Protein AF-A0A9D2KHY3-F1 (afdb_monomer_lite)

Structure (mmCIF, N/CA/C/O backbone):
data_AF-A0A9D2KHY3-F1
#
_entry.id   AF-A0A9D2KHY3-F1
#
loop_
_atom_site.group_PDB
_atom_site.id
_atom_site.type_symbol
_atom_site.label_atom_id
_atom_site.label_alt_id
_atom_site.label_comp_id
_atom_site.label_asym_id
_atom_site.label_entity_id
_atom_site.label_seq_id
_atom_site.pdbx_PDB_ins_code
_atom_site.Cartn_x
_atom_site.Cartn_y
_atom_site.Cartn_z
_atom_site.occupancy
_atom_site.B_iso_or_equiv
_atom_site.auth_seq_id
_atom_site.auth_comp_id
_atom_site.auth_asym_id
_atom_site.auth_atom_id
_atom_site.pdbx_PDB_model_num
ATOM 1 N N . MET A 1 1 ? -26.876 30.293 -41.783 1.00 38.72 1 MET A N 1
ATOM 2 C CA . MET A 1 1 ? -27.040 30.305 -43.260 1.00 38.72 1 MET A CA 1
ATOM 3 C C . MET A 1 1 ? -25.985 29.335 -43.795 1.00 38.72 1 MET A C 1
ATOM 5 O O . MET A 1 1 ? -24.848 29.531 -43.421 1.00 38.72 1 MET A O 1
ATOM 9 N N . MET A 1 2 ? -26.232 28.218 -44.491 1.00 40.03 2 MET A N 1
ATOM 10 C CA . MET A 1 2 ? -27.200 27.896 -45.546 1.00 40.03 2 MET A CA 1
ATOM 11 C C . MET A 1 2 ? -27.381 26.345 -45.651 1.00 40.03 2 MET A C 1
ATOM 13 O O . MET A 1 2 ? -26.391 25.638 -45.754 1.00 40.03 2 MET A O 1
ATOM 17 N N . ARG A 1 3 ? -28.646 25.874 -45.609 1.00 44.16 3 ARG A N 1
ATOM 18 C CA . ARG A 1 3 ? -29.352 24.783 -46.365 1.00 44.16 3 ARG A CA 1
ATOM 19 C C . ARG A 1 3 ? -28.691 23.393 -46.604 1.00 44.16 3 ARG A C 1
ATOM 21 O O . ARG A 1 3 ? -27.668 23.317 -47.258 1.00 44.16 3 ARG A O 1
ATOM 28 N N . ARG A 1 4 ? -29.248 22.277 -46.074 1.00 53.62 4 ARG A N 1
ATOM 29 C CA . ARG A 1 4 ? -30.374 21.385 -46.547 1.00 53.62 4 ARG A CA 1
ATOM 30 C C . ARG A 1 4 ? -30.060 20.548 -47.811 1.00 53.62 4 ARG A C 1
ATOM 32 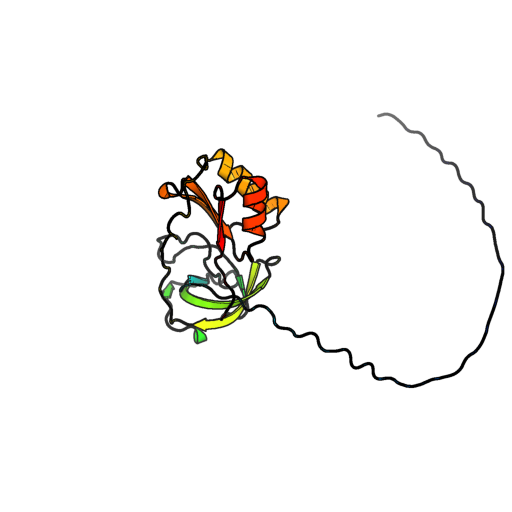O O . ARG A 1 4 ? -29.820 21.149 -48.851 1.00 53.62 4 ARG A O 1
ATOM 39 N N . SER A 1 5 ? -30.151 19.202 -47.781 1.00 47.34 5 SER A N 1
ATOM 40 C CA . SER A 1 5 ? -31.242 18.316 -48.322 1.00 47.34 5 SER A CA 1
ATOM 41 C C . SER A 1 5 ? -30.793 16.828 -48.170 1.00 47.34 5 SER A C 1
ATOM 43 O O . SER A 1 5 ? -29.612 16.600 -48.387 1.00 47.34 5 SER A O 1
ATOM 45 N N . LEU A 1 6 ? -31.506 15.819 -47.620 1.00 55.97 6 LEU A N 1
ATOM 46 C CA . LEU A 1 6 ? -32.794 15.103 -47.871 1.00 55.97 6 LEU A CA 1
ATOM 47 C C . LEU A 1 6 ? -32.693 13.782 -48.698 1.00 55.97 6 LEU A C 1
ATOM 49 O O . LEU A 1 6 ? -32.099 13.785 -49.767 1.00 55.97 6 LEU A O 1
ATOM 53 N N . ALA A 1 7 ? -33.427 12.753 -48.211 1.00 46.06 7 ALA A N 1
ATOM 54 C CA . ALA A 1 7 ? -33.897 11.468 -48.806 1.00 46.06 7 ALA A CA 1
ATOM 55 C C . ALA A 1 7 ? -32.917 10.259 -48.817 1.00 46.06 7 ALA A C 1
ATOM 57 O O . ALA A 1 7 ? -31.810 10.386 -49.316 1.00 46.06 7 ALA A O 1
ATOM 58 N N . ALA A 1 8 ? -33.158 9.092 -48.185 1.00 48.25 8 ALA A N 1
ATOM 59 C CA . ALA A 1 8 ? -34.284 8.129 -48.099 1.00 48.25 8 ALA A CA 1
ATOM 60 C C . ALA A 1 8 ? -34.299 7.064 -49.223 1.00 48.25 8 ALA A C 1
ATOM 62 O O . ALA A 1 8 ? -34.530 7.402 -50.378 1.00 48.25 8 ALA A O 1
ATOM 63 N N . ALA A 1 9 ? -34.149 5.778 -48.863 1.00 49.75 9 ALA A N 1
ATOM 64 C CA . ALA A 1 9 ? -34.629 4.636 -49.651 1.00 49.75 9 ALA A CA 1
ATOM 65 C C . ALA A 1 9 ? -34.862 3.394 -48.763 1.00 49.75 9 ALA A C 1
ATOM 67 O O . ALA A 1 9 ? -34.026 3.019 -47.946 1.00 49.75 9 ALA A O 1
ATOM 68 N N . VAL A 1 10 ? -36.038 2.796 -48.951 1.00 52.94 10 VAL A N 1
ATOM 69 C CA . VAL A 1 10 ? -36.658 1.649 -48.270 1.00 52.94 10 VAL A CA 1
ATOM 70 C C . VAL A 1 10 ? -36.700 0.466 -49.247 1.00 52.94 10 VAL A C 1
ATOM 72 O O . VAL A 1 10 ? -36.966 0.704 -50.423 1.00 52.94 10 VAL A O 1
ATOM 75 N N . SER A 1 11 ? -36.516 -0.779 -48.777 1.00 48.88 11 SER A N 1
ATOM 76 C CA . SER A 1 11 ? -37.227 -2.024 -49.199 1.00 48.88 11 SER A CA 1
ATOM 77 C C . SER A 1 11 ? -36.532 -3.249 -48.576 1.00 48.88 11 SER A C 1
ATOM 79 O O . SER A 1 11 ? -35.326 -3.391 -48.716 1.00 48.88 11 SER A O 1
ATOM 81 N N . CYS A 1 12 ? -37.163 -4.045 -47.703 1.00 42.47 12 CYS A N 1
ATOM 82 C CA . CYS A 1 12 ? -38.223 -5.052 -47.922 1.00 42.47 12 CYS A CA 1
ATOM 83 C C . CYS A 1 12 ? -37.772 -6.290 -48.718 1.00 42.47 12 CYS A C 1
ATOM 85 O O . CYS A 1 12 ? -37.778 -6.265 -49.941 1.00 42.47 12 CYS A O 1
ATOM 87 N N . ALA A 1 13 ? -37.525 -7.403 -48.017 1.00 51.62 13 ALA A N 1
ATOM 88 C CA . ALA A 1 13 ? -37.852 -8.748 -48.498 1.00 51.62 13 ALA A CA 1
ATOM 89 C C . ALA A 1 13 ? -37.981 -9.709 -47.304 1.00 51.62 13 ALA A C 1
ATOM 91 O O . ALA A 1 13 ? -36.998 -10.090 -46.675 1.00 51.62 13 ALA A O 1
ATOM 92 N N . ALA A 1 14 ? -39.226 -10.057 -46.985 1.00 50.34 14 ALA A N 1
ATOM 93 C CA . ALA A 1 14 ? -39.590 -11.149 -46.096 1.00 50.34 14 ALA A CA 1
ATOM 94 C C . ALA A 1 14 ? -39.573 -12.472 -46.881 1.00 50.34 14 ALA A C 1
ATOM 96 O O . ALA A 1 14 ? -40.038 -12.506 -48.021 1.00 50.34 14 ALA A O 1
ATOM 97 N N . LEU A 1 15 ? -39.118 -13.562 -46.258 1.00 55.19 15 LEU A N 1
ATOM 98 C CA . LEU A 1 15 ? -39.429 -14.924 -46.696 1.00 55.19 15 LEU A CA 1
ATOM 99 C C . LEU A 1 15 ? -39.842 -15.757 -45.477 1.00 55.19 15 LEU A C 1
ATOM 101 O O . LEU A 1 15 ? -39.250 -15.652 -44.406 1.00 55.19 15 LEU A O 1
ATOM 105 N N . VAL A 1 16 ? -40.917 -16.520 -45.647 1.00 51.25 16 VAL A N 1
ATOM 106 C CA . VAL A 1 16 ? -41.795 -17.050 -44.602 1.00 51.25 16 VAL A CA 1
ATOM 107 C C . VAL A 1 16 ? -41.919 -18.581 -44.739 1.00 51.25 16 VAL A C 1
ATOM 109 O O . VAL A 1 16 ? -42.146 -19.068 -45.840 1.00 51.25 16 VAL A O 1
ATOM 112 N N . LEU A 1 17 ? -41.860 -19.264 -43.583 1.00 51.81 17 LEU A N 1
ATOM 113 C CA . LEU A 1 17 ? -42.456 -20.557 -43.158 1.00 51.81 17 LEU A CA 1
ATOM 114 C C . LEU A 1 17 ? -41.937 -21.957 -43.578 1.00 51.81 17 LEU A C 1
ATOM 116 O O . LEU A 1 17 ? -41.762 -22.283 -44.745 1.00 51.81 17 LEU A O 1
ATOM 120 N N . GLY A 1 18 ? -41.969 -22.828 -42.550 1.00 50.75 18 GLY A N 1
ATOM 121 C CA . GLY A 1 18 ? -42.073 -24.300 -42.560 1.00 50.75 18 GLY A CA 1
ATOM 122 C C . GLY A 1 18 ? -40.975 -24.914 -41.681 1.00 50.75 18 GLY A C 1
ATOM 123 O O . GLY A 1 18 ? -39.814 -24.675 -41.964 1.00 50.75 18 GLY A O 1
ATOM 124 N N . ILE A 1 19 ? -41.199 -25.680 -40.604 1.00 61.31 19 ILE A N 1
ATOM 125 C CA . ILE A 1 19 ? -42.154 -26.781 -40.406 1.00 61.31 19 ILE A CA 1
ATOM 126 C C . ILE A 1 19 ? -42.369 -27.001 -38.893 1.00 61.31 19 ILE A C 1
ATOM 128 O O . ILE A 1 19 ? -41.431 -26.905 -38.105 1.00 61.31 19 ILE A O 1
ATOM 132 N N . ALA A 1 20 ? -43.601 -27.325 -38.502 1.00 57.00 20 ALA A N 1
ATOM 133 C CA . ALA A 1 20 ? -43.960 -27.793 -37.168 1.00 57.00 20 ALA A CA 1
ATOM 134 C C . ALA A 1 20 ? -43.492 -29.242 -36.935 1.00 57.00 20 ALA A C 1
ATOM 136 O O . ALA A 1 20 ? -43.661 -30.095 -37.805 1.00 57.00 20 ALA A O 1
ATOM 137 N N . GLY A 1 21 ? -42.990 -29.528 -35.733 1.00 51.81 21 GLY A N 1
ATOM 138 C CA . GLY A 1 21 ? -42.770 -30.881 -35.227 1.00 51.81 21 GLY A CA 1
ATOM 139 C C . GLY A 1 21 ? -42.911 -30.901 -33.706 1.00 51.81 21 GLY A C 1
ATOM 140 O O . GLY A 1 21 ? -42.013 -30.460 -33.000 1.00 51.81 21 GLY A O 1
ATOM 141 N N . CYS A 1 22 ? -44.053 -31.377 -33.202 1.00 68.19 22 CYS A N 1
ATOM 142 C CA . CYS A 1 22 ? -44.212 -31.777 -31.804 1.00 68.19 22 CYS A CA 1
ATOM 143 C C . CYS A 1 22 ? -43.808 -33.247 -31.669 1.00 68.19 22 CYS A C 1
ATOM 145 O O . CYS A 1 22 ? -44.310 -34.084 -32.418 1.00 68.19 22 CYS A O 1
ATOM 147 N N . ALA A 1 23 ? -42.978 -33.567 -30.680 1.00 54.28 23 ALA A N 1
ATOM 148 C CA . ALA A 1 23 ? -42.887 -34.913 -30.131 1.00 54.28 23 ALA A CA 1
ATOM 149 C C . ALA A 1 23 ? -42.732 -34.818 -28.608 1.00 54.28 23 ALA A C 1
ATOM 151 O O . ALA A 1 23 ? -41.745 -34.301 -28.092 1.00 54.28 23 ALA A O 1
ATOM 152 N N . THR A 1 24 ? -43.774 -35.285 -27.928 1.00 62.22 24 THR A N 1
ATOM 153 C CA . THR A 1 24 ? -43.919 -35.461 -26.482 1.00 62.22 24 THR A CA 1
ATOM 154 C C . THR A 1 24 ? -42.980 -36.552 -25.955 1.00 62.22 24 THR A C 1
ATOM 156 O O . THR A 1 24 ? -42.882 -37.617 -26.562 1.00 62.22 24 THR A O 1
ATOM 159 N N . GLY A 1 25 ? -42.361 -36.318 -24.793 1.00 47.56 25 GLY A N 1
ATOM 160 C CA . GLY A 1 25 ? -41.672 -37.320 -23.973 1.00 47.56 25 GLY A CA 1
ATOM 161 C C . GLY A 1 25 ? -41.687 -36.895 -22.498 1.00 47.56 25 GLY A C 1
ATOM 162 O O . GLY A 1 25 ? -41.330 -35.766 -22.185 1.00 47.56 25 GLY A O 1
ATOM 163 N N . GLU A 1 26 ? -42.186 -37.778 -21.635 1.00 61.19 26 GLU A N 1
ATOM 164 C CA . GLU A 1 26 ? -42.659 -37.550 -20.255 1.00 61.19 26 GLU A CA 1
ATOM 165 C C . GLU A 1 26 ? -41.572 -37.820 -19.171 1.00 61.19 26 GLU A C 1
ATOM 167 O O . GLU A 1 26 ? -40.413 -38.033 -19.530 1.00 61.19 26 GLU A O 1
ATOM 172 N N . PRO A 1 27 ? -41.866 -37.705 -17.854 1.00 59.31 27 PRO A N 1
ATOM 173 C CA . PRO A 1 27 ? -40.966 -37.138 -16.856 1.00 59.31 27 PRO A CA 1
ATOM 174 C C . PRO A 1 27 ? -39.968 -38.160 -16.294 1.00 59.31 27 PRO A C 1
ATOM 176 O O . PRO A 1 27 ? -40.298 -39.319 -16.050 1.00 59.31 27 PRO A O 1
ATOM 179 N N . GLY A 1 28 ? -38.750 -37.704 -16.010 1.00 43.47 28 GLY A N 1
ATOM 180 C CA . GLY A 1 28 ? -37.704 -38.529 -15.419 1.00 43.47 28 GLY A CA 1
ATOM 181 C C . GLY A 1 28 ? -36.900 -37.747 -14.394 1.00 43.47 28 GLY A C 1
ATOM 182 O O . GLY A 1 28 ? -36.109 -36.891 -14.760 1.00 43.47 28 GLY A O 1
ATOM 183 N N . SER A 1 29 ? -37.129 -38.092 -13.130 1.00 52.06 29 SER A N 1
ATOM 184 C CA . SER A 1 29 ? -36.205 -37.984 -12.001 1.00 52.06 29 SER A CA 1
ATOM 185 C C . SER A 1 29 ? -35.628 -36.611 -11.657 1.00 52.06 29 SER A C 1
ATOM 187 O O . SER A 1 29 ? -34.683 -36.103 -12.248 1.00 52.06 29 SER A O 1
ATOM 189 N N . THR A 1 30 ? -36.151 -36.094 -10.549 1.00 49.22 30 THR A N 1
ATOM 190 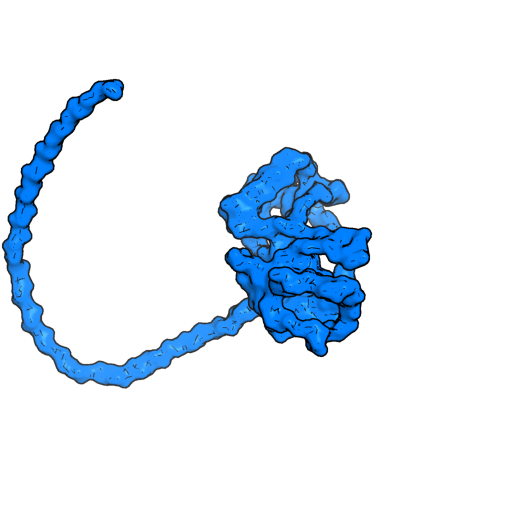C CA . THR A 1 30 ? -35.460 -35.253 -9.576 1.00 49.22 30 THR A CA 1
ATOM 191 C C . THR A 1 30 ? -34.071 -35.824 -9.261 1.00 49.22 30 THR A C 1
ATOM 193 O O . THR A 1 30 ? -33.915 -36.632 -8.349 1.00 49.22 30 THR A O 1
ATOM 196 N N . GLU A 1 31 ? -33.048 -35.408 -9.999 1.00 50.47 31 GLU A N 1
ATOM 197 C CA . GLU A 1 31 ? -31.676 -35.457 -9.514 1.00 50.47 31 GLU A CA 1
ATOM 198 C C . GLU A 1 31 ? -31.357 -34.087 -8.932 1.00 50.47 31 GLU A C 1
ATOM 200 O O . GLU A 1 31 ? -31.121 -33.107 -9.638 1.00 50.47 31 GLU A O 1
ATOM 205 N N . THR A 1 32 ? -31.381 -34.030 -7.602 1.00 52.91 32 THR A N 1
ATOM 206 C CA . THR A 1 32 ? -30.625 -33.052 -6.829 1.00 52.91 32 THR A CA 1
ATOM 207 C C . THR A 1 32 ? -29.172 -33.154 -7.282 1.00 52.91 32 THR A C 1
ATOM 209 O O . THR A 1 32 ? -28.398 -33.949 -6.754 1.00 52.91 32 THR A O 1
ATOM 212 N N . SER A 1 33 ? -28.806 -32.378 -8.303 1.00 49.03 33 SER A N 1
ATOM 213 C CA . SER A 1 33 ? -27.415 -32.074 -8.588 1.00 49.03 33 SER A CA 1
ATOM 214 C C . SER A 1 33 ? -26.921 -31.229 -7.430 1.00 49.03 33 SER A C 1
ATOM 216 O O . SER A 1 33 ? -27.127 -30.018 -7.372 1.00 49.03 33 SER A O 1
ATOM 218 N N . SER A 1 34 ? -26.319 -31.913 -6.464 1.00 55.19 34 SER A N 1
ATOM 219 C CA . SER A 1 34 ? -25.419 -31.333 -5.485 1.00 55.19 34 SER A CA 1
ATOM 220 C C . SER A 1 34 ? -24.335 -30.589 -6.260 1.00 55.19 34 SER A C 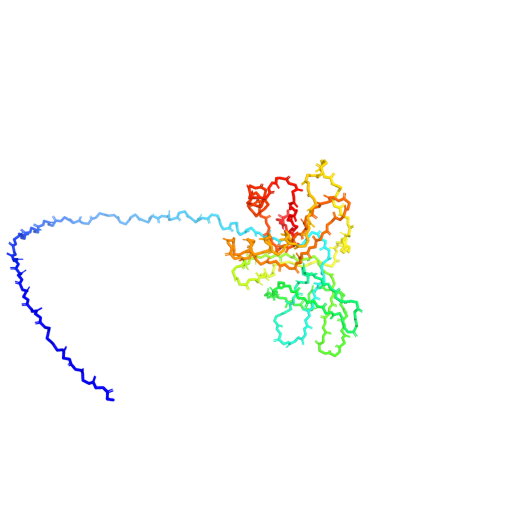1
ATOM 222 O O . SER A 1 34 ? -23.372 -31.193 -6.731 1.00 55.19 34 SER A O 1
ATOM 224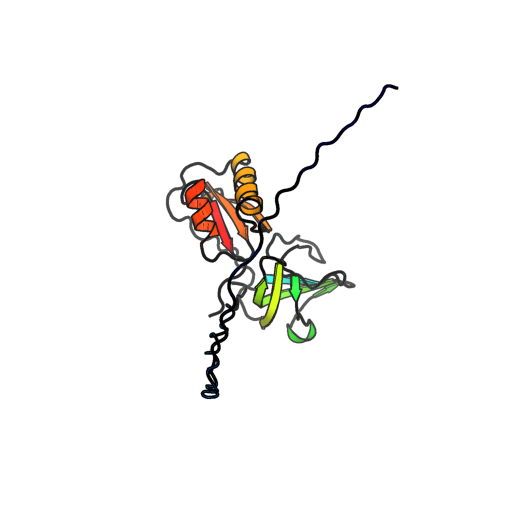 N N . VAL A 1 35 ? -24.529 -29.285 -6.459 1.00 59.59 35 VAL A N 1
ATOM 225 C CA . VAL A 1 35 ? -23.474 -28.406 -6.957 1.00 59.59 35 VAL A CA 1
ATOM 226 C C . VAL A 1 35 ? -22.355 -28.492 -5.921 1.00 59.59 35 VAL A C 1
ATOM 228 O O . VAL A 1 35 ? -22.619 -28.223 -4.746 1.00 59.59 35 VAL A O 1
ATOM 231 N N . PRO A 1 36 ? -21.135 -28.915 -6.286 1.00 50.09 36 PRO A N 1
ATOM 232 C CA . PRO A 1 36 ? -20.028 -28.851 -5.351 1.00 50.09 36 PRO A CA 1
ATOM 233 C C . PRO A 1 36 ? -19.838 -27.380 -4.966 1.00 50.09 36 PRO A C 1
ATOM 235 O O . PRO A 1 36 ? -19.614 -26.536 -5.833 1.00 50.09 36 PRO A O 1
ATOM 238 N N . SER A 1 37 ? -19.972 -27.063 -3.674 1.00 55.31 37 SER A N 1
ATOM 239 C CA . SER A 1 37 ? -19.532 -25.774 -3.146 1.00 55.31 37 SER A CA 1
ATOM 240 C C . SER A 1 37 ? -18.062 -25.611 -3.508 1.00 55.31 37 SER A C 1
ATOM 242 O O . SER A 1 37 ? -17.227 -26.418 -3.095 1.00 55.31 37 SER A O 1
ATOM 244 N N . ALA A 1 38 ? -17.763 -24.593 -4.312 1.00 50.97 38 ALA A N 1
ATOM 245 C CA . ALA A 1 38 ? -16.394 -24.176 -4.548 1.00 50.97 38 ALA A CA 1
ATOM 246 C C . ALA A 1 38 ? -15.728 -23.897 -3.188 1.00 50.97 38 ALA A C 1
ATOM 248 O O . ALA A 1 38 ? -16.384 -23.335 -2.304 1.00 50.97 38 ALA A O 1
ATOM 249 N N . PRO A 1 39 ? -14.462 -24.292 -2.978 1.00 43.91 39 PRO A N 1
ATOM 250 C CA . PRO A 1 39 ? -13.724 -23.831 -1.817 1.00 43.91 39 PRO A CA 1
ATOM 251 C C . PRO A 1 39 ? -13.584 -22.309 -1.917 1.00 43.91 39 PRO A C 1
ATOM 253 O O . PRO A 1 39 ? -12.860 -21.796 -2.765 1.00 43.91 39 PRO A O 1
ATOM 256 N N . THR A 1 40 ? -14.300 -21.584 -1.062 1.00 46.28 40 THR A N 1
ATOM 257 C CA . THR A 1 40 ? -14.140 -20.139 -0.878 1.00 46.28 40 THR A CA 1
ATOM 258 C C . THR A 1 40 ? -12.935 -19.893 0.026 1.00 46.28 40 THR A C 1
ATOM 260 O O . THR A 1 40 ? -13.079 -19.402 1.142 1.00 46.28 40 THR A O 1
ATOM 263 N N . THR A 1 41 ? -11.736 -20.289 -0.397 1.00 52.22 41 THR A N 1
ATOM 264 C CA . THR A 1 41 ? -10.540 -19.693 0.203 1.00 52.22 41 THR A CA 1
ATOM 265 C C . THR A 1 41 ? -10.387 -18.344 -0.473 1.00 52.22 41 THR A C 1
ATOM 267 O O . THR A 1 41 ? -9.789 -18.232 -1.534 1.00 52.22 41 THR A O 1
ATOM 270 N N . VAL A 1 42 ? -11.049 -17.335 0.090 1.00 60.16 42 VAL A N 1
ATOM 271 C CA . VAL A 1 42 ? -10.631 -15.952 -0.128 1.00 60.16 42 VAL A CA 1
ATOM 272 C C . VAL A 1 42 ? -9.190 -15.860 0.362 1.00 60.16 42 VAL A C 1
ATOM 274 O O . VAL A 1 42 ? -8.900 -16.242 1.499 1.00 60.16 42 VAL A O 1
ATOM 277 N N . ASP A 1 43 ? -8.278 -15.437 -0.507 1.00 86.75 43 ASP A N 1
ATOM 278 C CA . ASP A 1 43 ? -6.890 -15.233 -0.116 1.00 86.75 43 ASP A CA 1
ATOM 279 C C . ASP A 1 43 ? -6.846 -14.034 0.838 1.00 86.75 43 ASP A C 1
ATOM 281 O O . ASP A 1 43 ? -6.951 -12.877 0.430 1.00 86.75 43 ASP A O 1
ATOM 285 N N . ILE A 1 44 ? -6.764 -14.322 2.139 1.00 94.88 44 ILE A N 1
ATOM 286 C CA . ILE A 1 44 ? -6.589 -13.295 3.163 1.00 94.88 44 ILE A CA 1
ATOM 287 C C . ILE A 1 44 ? -5.183 -12.731 3.011 1.00 94.88 44 ILE A C 1
ATOM 289 O O . ILE A 1 44 ? -4.192 -13.464 3.071 1.00 94.88 44 ILE A O 1
ATOM 293 N N . LEU A 1 45 ? -5.102 -11.417 2.845 1.00 96.81 45 LEU A N 1
ATOM 294 C CA . LEU A 1 45 ? -3.844 -10.694 2.823 1.00 96.81 45 LEU A CA 1
ATOM 295 C C . LEU A 1 45 ? -3.600 -10.026 4.172 1.00 96.81 45 LEU A C 1
ATOM 297 O O . LEU A 1 45 ? -4.531 -9.755 4.925 1.00 96.81 45 LEU A O 1
ATOM 301 N N . THR A 1 46 ? -2.340 -9.753 4.479 1.00 96.50 46 THR A N 1
ATOM 302 C CA . THR A 1 46 ? -1.904 -9.091 5.704 1.00 96.50 46 THR A CA 1
ATOM 303 C C . THR A 1 46 ? -0.762 -8.129 5.425 1.00 96.50 46 THR A C 1
ATOM 305 O O . THR A 1 46 ? 0.019 -8.340 4.498 1.00 96.50 46 THR A O 1
ATOM 308 N N . THR A 1 47 ? -0.611 -7.092 6.243 1.00 94.69 47 THR A N 1
ATOM 309 C CA . THR A 1 47 ? 0.621 -6.296 6.228 1.00 94.69 47 THR A CA 1
ATOM 310 C C . THR A 1 47 ? 1.801 -7.125 6.732 1.00 94.69 47 THR A C 1
ATOM 312 O O . THR A 1 47 ? 1.652 -7.981 7.610 1.00 94.69 47 THR A O 1
ATOM 315 N N . LYS A 1 48 ? 2.985 -6.883 6.161 1.00 88.44 48 LYS A N 1
ATOM 316 C CA . LYS A 1 48 ? 4.226 -7.568 6.559 1.00 88.44 48 LYS A CA 1
ATOM 317 C C . LYS A 1 48 ? 4.714 -7.130 7.943 1.00 88.44 48 LYS A C 1
ATOM 319 O O . LYS A 1 48 ? 5.147 -7.966 8.732 1.00 88.44 48 LYS A O 1
ATOM 324 N N . ASP A 1 49 ? 4.637 -5.831 8.206 1.00 89.38 49 ASP A N 1
ATOM 325 C CA . ASP A 1 49 ? 5.028 -5.180 9.454 1.00 89.38 49 ASP A CA 1
ATOM 326 C C . ASP A 1 49 ? 3.831 -4.396 10.019 1.00 89.38 49 ASP A C 1
ATOM 328 O O . ASP A 1 49 ? 2.770 -4.309 9.388 1.00 89.38 49 ASP A O 1
ATOM 332 N N . ARG A 1 50 ? 3.986 -3.815 11.215 1.00 92.56 50 ARG A N 1
ATOM 333 C CA . ARG A 1 50 ? 3.022 -2.836 11.724 1.00 92.56 50 ARG A CA 1
ATOM 334 C C . ARG A 1 50 ? 3.016 -1.644 10.775 1.00 92.56 50 ARG A C 1
ATOM 336 O O . ARG A 1 50 ? 4.051 -1.032 10.519 1.00 92.56 50 ARG A O 1
ATOM 343 N N . THR A 1 51 ? 1.841 -1.319 10.267 1.00 93.38 51 THR A N 1
ATOM 344 C CA . THR A 1 51 ? 1.616 -0.229 9.324 1.00 93.38 51 THR A CA 1
ATOM 345 C C . THR A 1 51 ? 0.683 0.776 9.969 1.00 93.38 51 THR A C 1
ATOM 347 O O . THR A 1 51 ? -0.222 0.407 10.723 1.00 93.38 51 THR A O 1
ATOM 350 N N . MET A 1 52 ? 0.918 2.059 9.704 1.00 94.69 52 MET A N 1
ATOM 351 C CA . MET A 1 52 ? 0.072 3.104 10.254 1.00 94.69 52 MET A CA 1
ATOM 352 C C . MET A 1 52 ? -1.353 2.977 9.706 1.00 94.69 52 MET A C 1
ATOM 354 O O . MET A 1 52 ? -1.554 2.819 8.503 1.00 94.69 52 MET A O 1
ATOM 358 N N . VAL A 1 53 ? -2.331 3.074 10.599 1.00 97.00 53 VAL A N 1
ATOM 359 C CA . VAL A 1 53 ? -3.735 3.298 10.266 1.00 97.00 53 VAL A CA 1
ATOM 360 C C . VAL A 1 53 ? -4.112 4.680 10.762 1.00 97.00 53 VAL A C 1
ATOM 362 O O . VAL A 1 53 ? -3.789 5.023 11.900 1.00 97.00 53 VAL A O 1
ATOM 365 N N . ILE A 1 54 ? -4.785 5.463 9.925 1.00 97.19 54 ILE A N 1
ATOM 366 C CA . ILE A 1 54 ? -5.248 6.813 10.252 1.00 97.19 54 ILE A CA 1
ATOM 367 C C . ILE A 1 54 ? -6.736 6.965 9.949 1.00 97.19 54 ILE A C 1
ATOM 369 O O . ILE A 1 54 ? -7.241 6.421 8.976 1.00 97.19 54 ILE A O 1
ATOM 373 N N . ASP A 1 55 ? -7.440 7.715 10.781 1.00 97.44 55 ASP A N 1
ATOM 374 C CA . ASP A 1 55 ? -8.854 8.038 10.617 1.00 97.44 55 ASP A CA 1
ATOM 375 C C . ASP A 1 55 ? -9.042 9.532 10.879 1.00 97.44 55 ASP A C 1
ATOM 377 O O . ASP A 1 55 ? -8.760 10.002 11.982 1.00 97.44 55 ASP A O 1
ATOM 381 N N . ASP A 1 56 ? -9.471 10.276 9.858 1.00 94.62 56 ASP A N 1
ATOM 382 C CA . ASP A 1 56 ? -9.797 11.703 9.933 1.00 94.62 56 ASP A CA 1
ATOM 383 C C . ASP A 1 56 ? -11.291 11.963 10.209 1.00 94.62 56 ASP A C 1
ATOM 385 O O . ASP A 1 56 ? -11.690 13.105 10.451 1.00 94.62 56 ASP A O 1
ATOM 389 N N . GLY A 1 57 ? -12.123 10.918 10.230 1.00 92.25 57 GLY A N 1
ATOM 390 C CA . GLY A 1 57 ? -13.569 10.991 10.409 1.00 92.25 57 GLY A CA 1
ATOM 391 C C . GLY A 1 57 ? -14.356 11.473 9.184 1.00 92.25 57 GLY A C 1
ATOM 392 O O . GLY A 1 57 ? -15.575 11.625 9.286 1.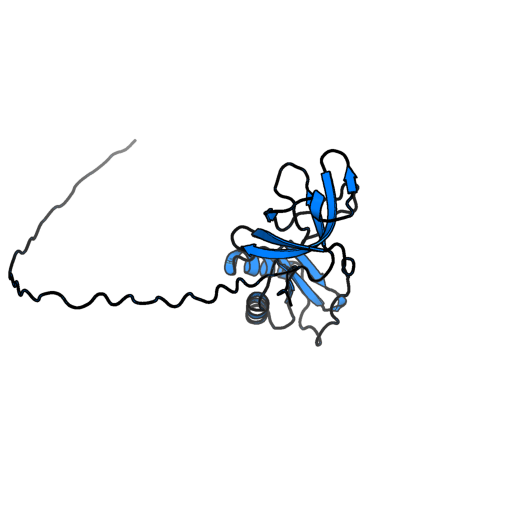00 92.25 57 GLY A O 1
ATOM 393 N N . GLU A 1 58 ? -13.705 11.724 8.045 1.00 90.31 58 GLU A N 1
ATOM 394 C CA . GLU A 1 58 ? -14.355 12.110 6.784 1.00 90.31 58 GLU A CA 1
ATOM 395 C C . GLU A 1 58 ? -14.541 10.910 5.848 1.00 90.31 58 GLU A C 1
ATOM 397 O O . GLU A 1 58 ? -15.497 10.864 5.066 1.00 90.31 58 GLU A O 1
ATOM 402 N N . ARG A 1 59 ? -13.636 9.930 5.937 1.00 91.00 59 ARG A N 1
ATOM 403 C CA . ARG A 1 59 ? -13.597 8.713 5.113 1.00 91.00 59 ARG A CA 1
ATOM 404 C C . ARG A 1 59 ? -13.501 7.464 5.998 1.00 91.00 59 ARG A C 1
ATOM 406 O O . ARG A 1 59 ? -13.283 7.596 7.202 1.00 91.00 59 ARG A O 1
ATOM 413 N N . PRO A 1 60 ? -13.637 6.245 5.440 1.00 96.06 60 PRO A N 1
ATOM 414 C CA . PRO A 1 60 ? -13.179 5.056 6.146 1.00 96.06 60 PRO A CA 1
ATOM 415 C C . PRO A 1 60 ? -11.715 5.222 6.599 1.00 96.06 60 PRO A C 1
ATOM 417 O O . PRO A 1 60 ? -10.933 5.855 5.879 1.00 96.06 60 PRO A O 1
ATOM 420 N N . PRO A 1 61 ? -11.324 4.653 7.754 1.00 97.62 61 PRO A N 1
ATOM 421 C CA . PRO A 1 61 ? -9.932 4.631 8.189 1.00 97.62 61 PRO A CA 1
ATOM 422 C C . PRO A 1 61 ? -9.022 4.080 7.093 1.00 97.62 61 PRO A C 1
ATOM 424 O O . PRO A 1 61 ? -9.401 3.162 6.372 1.00 97.62 61 PRO A O 1
ATOM 427 N N . GLN A 1 62 ? -7.816 4.618 6.974 1.00 97.44 62 GLN A N 1
ATOM 428 C CA . GLN A 1 62 ? -6.886 4.268 5.913 1.00 97.44 62 GLN A CA 1
ATOM 429 C C . GLN A 1 62 ? -5.658 3.559 6.445 1.00 97.44 62 GLN A C 1
ATOM 431 O O . GLN A 1 62 ? -5.009 4.036 7.374 1.00 97.44 62 GLN A O 1
ATOM 436 N N . LEU A 1 63 ? -5.301 2.459 5.792 1.00 97.12 63 LEU A N 1
ATOM 437 C CA . LEU A 1 63 ? -4.014 1.803 5.938 1.00 97.12 63 LEU A CA 1
ATOM 438 C C . LEU A 1 63 ? -2.973 2.543 5.096 1.00 97.12 63 LEU A C 1
ATOM 440 O O . LEU A 1 63 ? -3.023 2.508 3.865 1.00 97.12 63 LEU A O 1
ATOM 444 N N . CYS A 1 64 ? -2.032 3.206 5.759 1.00 95.12 64 CYS A N 1
ATOM 445 C CA . CYS A 1 64 ? -0.993 4.024 5.147 1.00 95.12 64 CYS A CA 1
ATOM 446 C C . CYS A 1 64 ? 0.065 3.160 4.448 1.00 95.12 64 CYS A C 1
ATOM 448 O O . CYS A 1 64 ? 1.090 2.819 5.034 1.00 95.12 64 CYS A O 1
ATOM 450 N N . VAL A 1 65 ? -0.182 2.813 3.188 1.00 91.88 65 VAL A N 1
ATOM 451 C CA . VAL A 1 65 ? 0.742 2.023 2.352 1.00 91.88 65 VAL A CA 1
ATOM 452 C C . VAL A 1 65 ? 1.608 2.880 1.418 1.00 91.88 65 VAL A C 1
ATOM 454 O O . VAL A 1 65 ? 2.482 2.360 0.729 1.00 91.88 65 VAL A O 1
ATOM 457 N N . GLY A 1 66 ? 1.361 4.193 1.383 1.00 85.62 66 GLY A N 1
ATOM 458 C CA . GLY A 1 66 ? 2.226 5.182 0.740 1.00 85.62 66 GLY A CA 1
ATOM 459 C C . GLY A 1 66 ? 3.151 5.886 1.737 1.00 85.62 66 GLY A C 1
ATOM 460 O O . GLY A 1 66 ? 3.425 5.393 2.829 1.00 85.62 66 GLY A O 1
ATOM 461 N N . GLY A 1 67 ? 3.611 7.084 1.373 1.00 84.19 67 GLY A N 1
ATOM 462 C CA . GLY A 1 67 ? 4.396 7.930 2.274 1.00 84.19 67 GLY A CA 1
ATOM 463 C C . GLY A 1 67 ? 3.574 8.471 3.450 1.00 84.19 67 GLY A C 1
ATOM 464 O O . GLY A 1 67 ? 2.432 8.904 3.276 1.00 84.19 67 GLY A O 1
ATOM 465 N N . VAL A 1 68 ? 4.181 8.493 4.639 1.00 88.69 68 VAL A N 1
ATOM 466 C CA . VAL A 1 68 ? 3.631 9.130 5.846 1.00 88.69 68 VAL A CA 1
ATOM 467 C C . VAL A 1 68 ? 4.382 10.433 6.114 1.00 88.69 68 VAL A C 1
ATOM 469 O O . VAL A 1 68 ? 5.611 10.462 6.108 1.00 88.69 68 VAL A O 1
ATOM 472 N N . SER A 1 69 ? 3.651 11.522 6.347 1.00 89.25 69 SER A N 1
ATOM 473 C CA . SER A 1 69 ? 4.234 12.820 6.699 1.00 89.25 69 SER A CA 1
ATOM 474 C C . SER A 1 69 ? 4.616 12.889 8.179 1.00 89.25 69 SER A C 1
ATOM 476 O O . SER A 1 69 ? 3.833 12.501 9.048 1.00 89.25 69 SER A O 1
ATOM 478 N N . GLU A 1 70 ? 5.793 13.451 8.466 1.00 86.88 70 GLU A N 1
ATOM 479 C CA . GLU A 1 70 ? 6.284 13.722 9.822 1.00 86.88 70 GLU A CA 1
ATOM 480 C C . GLU A 1 70 ? 5.573 14.944 10.445 1.00 86.88 70 GLU A C 1
ATOM 482 O O . GLU A 1 70 ? 6.152 16.016 10.637 1.00 86.88 70 GLU A O 1
ATOM 487 N N . SER A 1 71 ? 4.283 14.796 10.747 1.00 91.19 71 SER A N 1
ATOM 488 C CA . SER A 1 71 ? 3.441 15.802 11.406 1.00 91.19 71 SER A CA 1
ATOM 489 C C . SER A 1 71 ? 2.663 15.210 12.588 1.00 91.19 71 SER A C 1
ATOM 491 O O . SER A 1 71 ? 2.675 14.003 12.815 1.00 91.19 71 SER A O 1
ATOM 493 N N . LEU A 1 72 ? 1.981 16.060 13.369 1.00 90.50 72 LEU A N 1
ATOM 494 C CA . LEU A 1 72 ? 1.169 15.628 14.515 1.00 90.50 72 LEU A CA 1
ATOM 495 C C . LEU A 1 72 ? -0.182 16.381 14.542 1.00 90.50 72 LEU A C 1
ATOM 497 O O . LEU A 1 72 ? -0.229 17.498 15.069 1.00 90.50 72 LEU A O 1
ATOM 501 N N . PRO A 1 73 ? -1.284 15.825 13.991 1.00 91.62 73 PRO A N 1
ATOM 502 C CA . PRO A 1 73 ? -1.438 14.457 13.473 1.00 91.62 73 PRO A CA 1
ATOM 503 C C . PRO A 1 73 ? -0.590 14.161 12.225 1.00 91.62 73 PRO A C 1
ATOM 505 O O . PRO A 1 73 ? -0.366 15.085 11.435 1.00 91.62 73 PRO A O 1
ATOM 508 N N . PRO A 1 74 ? -0.161 12.903 12.010 1.00 92.81 74 PRO A N 1
ATOM 509 C CA . PRO A 1 74 ? 0.452 12.486 10.752 1.00 92.81 74 PRO A CA 1
ATOM 510 C C . PRO A 1 74 ? -0.547 12.615 9.596 1.00 92.81 74 PRO A C 1
ATOM 512 O O . PRO A 1 74 ? -1.746 12.794 9.809 1.00 92.81 74 PRO A O 1
ATOM 515 N N . GLN A 1 75 ? -0.049 12.550 8.366 1.00 91.19 75 GLN A N 1
ATOM 516 C CA . GLN A 1 75 ? -0.867 12.564 7.152 1.00 91.19 75 GLN A CA 1
ATOM 517 C C . GLN A 1 75 ? -0.398 11.447 6.226 1.00 91.19 75 GLN A C 1
ATOM 519 O O . GLN A 1 75 ? 0.809 11.279 6.036 1.00 91.19 75 GLN A O 1
ATOM 524 N N . CYS A 1 76 ? -1.332 10.699 5.647 1.00 92.00 76 CYS A N 1
ATOM 525 C CA . CYS A 1 76 ? -1.039 9.664 4.662 1.00 92.00 76 CYS A CA 1
ATOM 526 C C . CYS A 1 76 ? -2.242 9.457 3.732 1.00 92.00 76 CYS A C 1
ATOM 528 O O . CYS A 1 76 ? -3.345 9.936 3.998 1.00 92.00 76 CYS A O 1
ATOM 530 N N . ALA A 1 77 ? -2.021 8.714 2.654 1.00 87.94 77 ALA A N 1
ATOM 531 C CA . ALA A 1 77 ? -3.080 8.111 1.860 1.00 87.94 77 ALA A CA 1
ATOM 532 C C . ALA A 1 77 ? -2.769 6.623 1.675 1.00 87.94 77 ALA A C 1
ATOM 534 O O . ALA A 1 77 ? -1.607 6.208 1.737 1.00 87.94 77 ALA A O 1
ATOM 535 N N . GLY A 1 78 ? -3.798 5.817 1.431 1.00 93.88 78 GLY A N 1
ATOM 536 C CA . GLY A 1 78 ? -3.592 4.392 1.232 1.00 93.88 78 GLY A CA 1
ATOM 537 C C . GLY A 1 78 ? -4.860 3.615 0.920 1.00 93.88 78 GLY A C 1
ATOM 538 O O . GLY A 1 78 ? -5.666 4.044 0.094 1.00 93.88 78 GLY A O 1
ATOM 539 N N . ILE A 1 79 ? -4.986 2.439 1.527 1.00 96.94 79 ILE A N 1
ATOM 540 C CA . ILE A 1 79 ? -6.098 1.505 1.314 1.00 96.94 79 ILE A CA 1
ATOM 541 C C . ILE A 1 79 ? -7.197 1.814 2.327 1.00 96.94 79 ILE A C 1
ATOM 543 O O . ILE A 1 79 ? -6.902 1.946 3.514 1.00 96.94 79 ILE A O 1
ATOM 547 N N . ASP A 1 80 ? -8.447 1.910 1.880 1.00 97.81 80 ASP A N 1
ATOM 548 C CA . ASP A 1 80 ? -9.577 2.119 2.787 1.00 97.81 80 ASP A CA 1
ATOM 549 C C . ASP A 1 80 ? -9.865 0.826 3.565 1.00 97.81 80 ASP A C 1
ATOM 551 O O . ASP A 1 80 ? -9.872 -0.270 3.001 1.00 97.81 80 ASP A O 1
ATOM 555 N N . LEU A 1 81 ? -10.103 0.942 4.869 1.00 98.38 81 LEU A N 1
ATOM 556 C CA . LEU A 1 81 ? -10.383 -0.181 5.756 1.00 98.38 81 LEU A CA 1
ATOM 557 C C . LEU A 1 81 ? -11.879 -0.276 6.038 1.00 98.38 81 LEU A C 1
ATOM 559 O O . LEU A 1 81 ? -12.466 0.579 6.705 1.00 98.38 81 LEU A O 1
ATOM 563 N N . GLU A 1 82 ? -12.496 -1.361 5.582 1.00 98.12 82 GLU A N 1
ATOM 564 C CA . GLU A 1 82 ? -13.882 -1.669 5.913 1.00 98.12 82 GLU A CA 1
ATOM 565 C C . GLU A 1 82 ? -13.945 -2.592 7.135 1.00 98.12 82 GLU A C 1
ATOM 567 O O . GLU A 1 82 ? -13.239 -3.597 7.204 1.00 98.12 82 GLU A O 1
ATOM 572 N N . GLY A 1 83 ? -14.810 -2.266 8.098 1.00 96.56 83 GLY A N 1
ATOM 573 C CA . GLY A 1 83 ? -14.957 -3.041 9.336 1.00 96.56 83 GLY A CA 1
ATOM 574 C C . GLY A 1 83 ? -13.927 -2.715 10.423 1.00 96.56 83 GLY A C 1
ATOM 575 O O . GLY A 1 83 ? -13.828 -3.453 11.398 1.00 96.56 83 GLY A O 1
ATOM 576 N N . TRP A 1 84 ? -13.175 -1.619 10.283 1.00 97.75 84 TRP A N 1
ATOM 577 C CA . TRP A 1 84 ? -12.244 -1.149 11.312 1.00 97.75 84 TRP A CA 1
ATOM 578 C C . TRP A 1 84 ? -12.969 -0.705 12.594 1.00 97.75 84 TRP A C 1
ATOM 580 O O . TRP A 1 84 ? -13.937 0.055 12.531 1.00 97.75 84 TRP A O 1
ATOM 590 N N . ASP A 1 85 ? -12.468 -1.125 13.760 1.00 95.25 85 ASP A N 1
ATOM 591 C CA . ASP A 1 85 ? -12.984 -0.717 15.073 1.00 95.25 85 ASP A CA 1
ATOM 592 C C . ASP A 1 85 ? -11.851 -0.274 16.007 1.00 95.25 85 ASP A C 1
ATOM 594 O O . ASP A 1 85 ? -11.098 -1.087 16.543 1.00 95.25 85 ASP A O 1
ATOM 598 N N . TRP A 1 86 ? -11.775 1.033 16.274 1.00 95.44 86 TRP A N 1
ATOM 599 C CA . TRP A 1 86 ? -10.795 1.620 17.193 1.00 95.44 86 TRP A CA 1
ATOM 600 C C . TRP A 1 86 ? -10.868 1.074 18.628 1.00 95.44 86 TRP A C 1
ATOM 602 O O . TRP A 1 86 ? -9.886 1.162 19.361 1.00 95.44 86 TRP A O 1
ATOM 612 N N . ASN A 1 87 ? -12.000 0.497 19.045 1.00 93.56 87 ASN A N 1
ATOM 613 C CA . ASN A 1 87 ? -12.135 -0.103 20.375 1.00 93.56 87 ASN A CA 1
ATOM 614 C C . ASN A 1 87 ? -11.512 -1.507 20.464 1.00 93.56 87 ASN A C 1
ATOM 616 O O . ASN A 1 87 ? -11.348 -2.023 21.569 1.00 93.56 87 ASN A O 1
ATOM 620 N N . ALA A 1 88 ? -11.171 -2.120 19.326 1.00 90.44 88 ALA A N 1
ATOM 621 C CA . ALA A 1 88 ? -10.664 -3.488 19.244 1.00 90.44 88 ALA A CA 1
ATOM 622 C C . ALA A 1 88 ? -9.148 -3.583 18.973 1.00 90.44 88 ALA A C 1
ATOM 624 O O . ALA A 1 88 ? -8.581 -4.666 19.102 1.00 90.44 88 ALA A O 1
ATOM 625 N N . VAL A 1 89 ? -8.483 -2.479 18.610 1.00 88.62 89 VAL A N 1
ATOM 626 C CA . VAL A 1 89 ? -7.133 -2.503 17.999 1.00 88.62 89 VAL A CA 1
ATOM 627 C C . VAL A 1 89 ? -5.968 -2.203 18.953 1.00 88.62 89 VAL A C 1
ATOM 629 O O . VAL A 1 89 ? -4.815 -2.344 18.567 1.00 88.62 89 VAL A O 1
ATOM 632 N N . GLY A 1 90 ? -6.226 -1.891 20.224 1.00 87.31 90 GLY A N 1
ATOM 633 C CA . GLY A 1 90 ? -5.181 -1.588 21.212 1.00 87.31 90 GLY A CA 1
ATOM 634 C C . GLY A 1 90 ? -4.771 -0.110 21.227 1.00 87.31 90 GLY A C 1
ATOM 635 O O . GLY A 1 90 ? -5.585 0.771 20.932 1.00 87.31 90 GLY A O 1
ATOM 636 N N . ASP A 1 91 ? -3.525 0.164 21.629 1.00 92.25 91 ASP A N 1
ATOM 637 C CA . ASP A 1 91 ? -3.024 1.528 21.837 1.00 92.25 91 ASP A CA 1
ATOM 638 C C . ASP A 1 91 ? -3.001 2.341 20.535 1.00 92.25 91 ASP A C 1
ATOM 640 O O . ASP A 1 91 ? -2.509 1.898 19.497 1.00 92.25 91 ASP A O 1
ATOM 644 N N . HIS A 1 92 ? -3.517 3.566 20.612 1.00 95.19 92 HIS A N 1
ATOM 645 C CA . HIS A 1 92 ? -3.550 4.529 19.518 1.00 95.19 92 HIS A CA 1
ATOM 646 C C . HIS A 1 92 ? -3.503 5.955 20.068 1.00 95.19 92 HIS A C 1
ATOM 648 O O . HIS A 1 92 ? -3.808 6.218 21.234 1.00 95.19 92 HIS A O 1
ATOM 654 N N . GLU A 1 93 ? -3.130 6.892 19.211 1.00 95.81 93 GLU A N 1
ATOM 655 C CA . GLU A 1 93 ? -3.118 8.313 19.503 1.00 95.81 93 GLU A CA 1
ATOM 656 C C . GLU A 1 93 ? -4.357 9.009 18.939 1.00 95.81 93 GLU A C 1
ATOM 658 O O . GLU A 1 93 ? -5.003 8.548 17.994 1.00 95.81 93 GLU A O 1
ATOM 663 N N . GLN A 1 94 ? -4.682 10.160 19.528 1.00 96.44 94 GLN A N 1
ATOM 664 C CA . GLN A 1 94 ? -5.777 11.000 19.072 1.00 96.44 94 GLN A CA 1
ATOM 665 C C . GLN A 1 94 ? -5.462 12.488 19.262 1.00 96.44 94 GLN A C 1
ATOM 667 O O . GLN A 1 94 ? -5.020 12.931 20.329 1.00 96.44 94 GLN A O 1
ATOM 672 N N . ARG A 1 95 ? -5.768 13.291 18.239 1.00 96.44 95 ARG A N 1
ATOM 673 C CA . ARG A 1 95 ? -5.764 14.762 18.285 1.00 96.44 95 ARG A CA 1
ATOM 674 C C . ARG A 1 95 ? -6.993 15.284 17.549 1.00 96.44 95 ARG A C 1
ATOM 676 O O . ARG A 1 95 ? -7.101 15.171 16.333 1.00 96.44 95 ARG A O 1
ATOM 683 N N . GLY A 1 96 ? -7.915 15.884 18.300 1.00 94.06 96 GLY A N 1
ATOM 684 C CA . GLY A 1 96 ? -9.203 16.293 17.746 1.00 94.06 96 GLY A CA 1
ATOM 685 C C . GLY A 1 96 ? -9.993 15.078 17.251 1.00 94.06 96 GLY A C 1
ATOM 686 O O . GLY A 1 96 ? -10.151 14.100 17.982 1.00 94.06 96 GLY A O 1
ATOM 687 N N . ASN A 1 97 ? -10.481 15.148 16.016 1.00 93.25 97 ASN A N 1
ATOM 688 C CA . ASN A 1 97 ? -11.161 14.056 15.319 1.00 93.25 97 ASN A CA 1
ATOM 689 C C . ASN A 1 97 ? -10.203 13.025 14.708 1.00 93.25 97 ASN A C 1
ATOM 691 O O . ASN A 1 97 ? -10.662 11.945 14.366 1.00 93.25 97 ASN A O 1
ATOM 695 N N . VAL A 1 98 ? -8.901 13.321 14.616 1.00 96.81 98 VAL A N 1
ATOM 696 C CA . VAL A 1 98 ? -7.940 12.428 13.964 1.00 96.81 98 VAL A CA 1
ATOM 697 C C . VAL A 1 98 ? -7.418 11.385 14.949 1.00 96.81 98 VAL A C 1
ATOM 699 O O . VAL A 1 98 ? -6.935 11.748 16.029 1.00 96.81 98 VAL A O 1
ATOM 702 N N . ARG A 1 99 ? -7.493 10.106 14.575 1.00 97.31 99 ARG A N 1
ATOM 703 C CA . ARG A 1 99 ? -6.916 8.961 15.300 1.00 97.31 99 ARG A CA 1
ATOM 704 C C . ARG A 1 99 ? -5.873 8.270 14.442 1.00 97.31 99 ARG A C 1
ATOM 706 O O . ARG A 1 99 ? -6.061 8.155 13.235 1.00 97.31 99 ARG A O 1
ATOM 713 N N . TRP A 1 100 ? -4.793 7.803 15.055 1.00 97.06 100 TRP A N 1
ATOM 714 C CA . TRP A 1 100 ? -3.802 6.989 14.359 1.00 97.06 100 TRP A CA 1
ATOM 715 C C . TRP A 1 100 ? -3.108 6.009 15.298 1.00 97.06 100 TRP A C 1
ATOM 717 O O . TRP A 1 100 ? -2.988 6.241 16.498 1.00 97.06 100 TRP A O 1
ATOM 727 N N . GLY A 1 101 ? -2.618 4.915 14.739 1.00 95.06 101 GLY A N 1
ATOM 728 C CA . GLY A 1 101 ? -1.788 3.932 15.430 1.00 95.06 101 GLY A CA 1
ATOM 729 C C . GLY A 1 101 ? -1.093 3.047 14.407 1.00 95.06 101 GLY A C 1
ATOM 730 O O . GLY A 1 101 ? -1.310 3.220 13.211 1.00 95.06 101 GLY A O 1
ATOM 731 N N . GLU A 1 102 ? -0.266 2.105 14.849 1.00 94.38 102 GLU A N 1
ATOM 732 C CA . GLU A 1 102 ? 0.372 1.146 13.941 1.00 94.38 102 GLU A CA 1
ATOM 733 C C . GLU A 1 102 ? -0.027 -0.279 14.308 1.00 94.38 102 GLU A C 1
ATOM 735 O O . GLU A 1 102 ? 0.112 -0.699 15.465 1.00 94.38 102 GLU A O 1
ATOM 740 N N . PHE A 1 103 ? -0.479 -1.027 13.306 1.00 95.62 103 PHE A N 1
ATOM 741 C CA . PHE A 1 103 ? -1.070 -2.348 13.477 1.00 95.62 103 PHE A CA 1
ATOM 742 C C . PHE A 1 103 ? -0.648 -3.270 12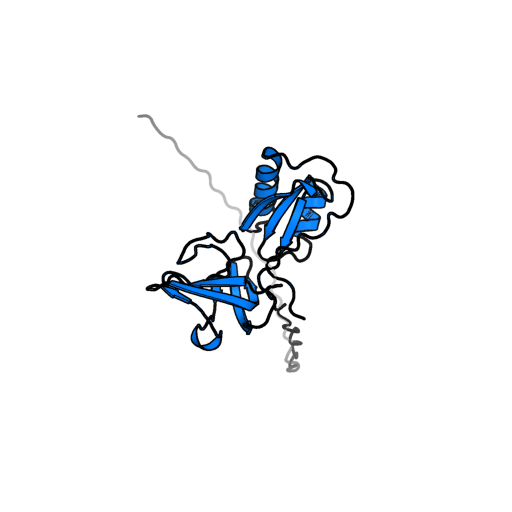.342 1.00 95.62 103 PHE A C 1
ATOM 744 O O . PHE A 1 103 ? -0.399 -2.824 11.222 1.00 95.62 103 PHE A O 1
ATOM 751 N N . VAL A 1 104 ? -0.598 -4.566 12.623 1.00 95.19 104 VAL A N 1
ATOM 752 C CA . VAL A 1 104 ? -0.678 -5.585 11.581 1.00 95.19 104 VAL A CA 1
ATOM 753 C C . VAL A 1 104 ? -2.153 -5.778 11.253 1.00 95.19 104 VAL A C 1
ATOM 755 O O . VAL A 1 104 ? -2.953 -6.055 12.151 1.00 95.19 104 VAL A O 1
ATOM 758 N N . VAL A 1 105 ? -2.520 -5.595 9.987 1.00 97.06 105 VAL A N 1
ATOM 759 C CA . VAL A 1 105 ? -3.917 -5.654 9.530 1.00 97.06 105 VAL A CA 1
ATOM 760 C C . VAL A 1 105 ? -4.054 -6.758 8.501 1.00 97.06 105 VAL A C 1
ATOM 762 O O . VAL A 1 105 ? -3.299 -6.779 7.529 1.00 97.06 105 VAL A O 1
ATOM 765 N N . SER A 1 106 ? -5.021 -7.652 8.703 1.00 96.88 106 SER A N 1
ATOM 766 C CA . SER A 1 106 ? -5.355 -8.714 7.756 1.00 96.88 106 SER A CA 1
ATOM 767 C C . SER A 1 106 ? -6.796 -8.594 7.271 1.00 96.88 106 SER A C 1
ATOM 769 O O . SER A 1 106 ? -7.678 -8.163 8.020 1.00 96.88 106 SER A O 1
ATOM 771 N N . GLY A 1 107 ? -7.046 -8.990 6.027 1.00 96.94 107 GLY A N 1
ATOM 772 C CA . GLY A 1 107 ? -8.369 -8.894 5.429 1.00 96.94 107 GLY A CA 1
ATOM 773 C C . GLY A 1 107 ? -8.462 -9.384 3.989 1.00 96.94 107 GLY A C 1
ATOM 774 O O . GLY A 1 107 ? -7.487 -9.844 3.397 1.00 96.94 107 GLY A O 1
ATOM 775 N N . GLU A 1 108 ? -9.657 -9.249 3.423 1.00 96.81 108 GLU A N 1
ATOM 776 C CA . GLU A 1 108 ? -9.927 -9.489 2.003 1.00 96.81 108 GLU A CA 1
ATOM 777 C C . GLU A 1 108 ? -9.713 -8.186 1.224 1.00 96.81 108 GLU A C 1
ATOM 779 O O . GLU A 1 108 ? -10.388 -7.186 1.487 1.00 96.81 108 GLU A O 1
ATOM 784 N N . TYR A 1 109 ? -8.765 -8.173 0.286 1.00 96.38 109 TYR A N 1
ATOM 785 C CA . TYR A 1 109 ? -8.441 -6.979 -0.496 1.00 96.38 109 TYR A CA 1
ATOM 786 C C . TYR A 1 109 ? -9.181 -6.956 -1.841 1.00 96.38 109 TYR A C 1
ATOM 788 O O . TYR A 1 109 ? -9.089 -7.902 -2.622 1.00 96.38 109 TYR A O 1
ATOM 796 N N . SER A 1 110 ? -9.864 -5.848 -2.142 1.00 95.25 110 SER A N 1
ATOM 797 C CA . SER A 1 110 ? -10.386 -5.522 -3.474 1.00 95.25 110 SER A CA 1
ATOM 798 C C . SER A 1 110 ? -9.482 -4.488 -4.139 1.00 95.25 110 SER A C 1
ATOM 800 O O . SER A 1 110 ? -9.473 -3.318 -3.750 1.00 95.25 110 SER A O 1
ATOM 802 N N . ALA A 1 111 ? -8.752 -4.899 -5.179 1.00 91.44 111 ALA A N 1
ATOM 803 C CA . ALA A 1 111 ? -7.926 -3.987 -5.972 1.00 91.44 111 ALA A CA 1
ATOM 804 C C . ALA A 1 111 ? -8.762 -2.948 -6.738 1.00 91.44 111 ALA A C 1
ATOM 806 O O . ALA A 1 111 ? -8.352 -1.797 -6.863 1.00 91.44 111 ALA A O 1
ATOM 807 N N . ALA A 1 112 ? -9.952 -3.338 -7.211 1.00 90.94 112 ALA A N 1
ATOM 808 C CA . ALA A 1 112 ? -10.838 -2.467 -7.982 1.00 90.94 112 ALA A CA 1
ATOM 809 C C . ALA A 1 112 ? -11.364 -1.287 -7.150 1.00 90.94 112 ALA A C 1
ATOM 811 O O . ALA A 1 112 ? -11.405 -0.157 -7.634 1.00 90.94 112 ALA A O 1
ATOM 812 N N . ASP A 1 113 ? -11.729 -1.550 -5.894 1.00 94.19 113 ASP A N 1
ATOM 813 C CA . ASP A 1 113 ? -12.267 -0.531 -4.986 1.00 94.19 113 ASP A CA 1
ATOM 814 C C . ASP A 1 113 ? -11.175 0.121 -4.130 1.00 94.19 113 ASP A C 1
ATOM 816 O O . ASP A 1 113 ? -11.399 1.168 -3.527 1.00 94.19 113 ASP A O 1
ATOM 820 N N . ASN A 1 114 ? -9.983 -0.481 -4.085 1.00 95.25 114 ASN A N 1
ATOM 821 C CA . ASN A 1 114 ? -8.919 -0.147 -3.148 1.00 95.25 114 ASN A CA 1
ATOM 822 C C . ASN A 1 114 ? -9.382 -0.200 -1.679 1.00 95.25 114 ASN A C 1
ATOM 824 O O . ASN A 1 114 ? -9.128 0.715 -0.890 1.00 95.25 114 ASN A O 1
ATOM 828 N N . VAL A 1 115 ? -10.059 -1.294 -1.329 1.00 97.38 115 VAL A N 1
ATOM 829 C CA . VAL A 1 115 ? -10.626 -1.534 0.002 1.00 97.38 115 VAL A CA 1
ATOM 830 C C . VAL A 1 115 ? -10.086 -2.844 0.561 1.00 97.38 115 VAL A C 1
ATOM 832 O O . VAL A 1 115 ? -10.069 -3.857 -0.137 1.00 97.38 115 VAL A O 1
ATOM 835 N N . LEU A 1 116 ? -9.684 -2.839 1.830 1.00 97.94 116 LEU A N 1
ATOM 836 C CA . LEU A 1 116 ? -9.388 -4.037 2.610 1.00 97.94 116 LEU A CA 1
ATOM 837 C C . LEU A 1 116 ? -10.510 -4.251 3.630 1.00 97.94 116 LEU A C 1
ATOM 839 O O . LEU A 1 116 ? -10.669 -3.474 4.574 1.00 97.94 116 LEU A O 1
ATOM 843 N N . ARG A 1 117 ? -11.288 -5.320 3.455 1.00 97.88 117 ARG A N 1
ATOM 844 C CA . ARG A 1 117 ? -12.275 -5.765 4.444 1.00 97.88 117 ARG A CA 1
ATOM 845 C C . ARG A 1 117 ? -11.540 -6.457 5.582 1.00 97.88 117 ARG A C 1
ATOM 847 O O . ARG A 1 117 ? -11.048 -7.569 5.410 1.00 97.88 117 ARG A O 1
ATOM 854 N N . VAL A 1 118 ? -11.467 -5.799 6.731 1.00 97.69 118 VAL A N 1
ATOM 855 C CA . VAL A 1 118 ? -10.665 -6.236 7.875 1.00 97.69 118 VAL A CA 1
ATOM 856 C C . VAL A 1 118 ? -11.274 -7.481 8.514 1.00 97.69 118 VAL A C 1
ATOM 858 O O . VAL A 1 118 ? -12.457 -7.509 8.855 1.00 97.69 118 VAL A O 1
ATOM 861 N N . THR A 1 119 ? -10.451 -8.510 8.704 1.00 96.44 119 THR A N 1
ATOM 862 C CA . THR A 1 119 ? -10.831 -9.763 9.375 1.00 96.44 119 THR A CA 1
ATOM 863 C C . THR A 1 119 ? -10.080 -9.973 10.683 1.00 96.44 119 THR A C 1
ATOM 865 O O . THR A 1 119 ? -10.587 -10.649 11.577 1.00 96.44 119 THR A O 1
ATOM 868 N N . ALA A 1 120 ? -8.875 -9.414 10.806 1.00 94.50 120 ALA A N 1
ATOM 869 C CA . ALA A 1 120 ? -8.066 -9.489 12.014 1.00 94.50 120 ALA A CA 1
ATOM 870 C C . ALA A 1 120 ? -7.119 -8.290 12.124 1.00 94.50 120 ALA A C 1
ATOM 872 O O . ALA A 1 120 ? -6.663 -7.736 11.123 1.00 94.50 120 ALA A O 1
ATOM 873 N N . THR A 1 121 ? -6.798 -7.923 13.362 1.00 94.81 121 THR A N 1
ATOM 874 C CA . THR A 1 121 ? -5.858 -6.850 13.692 1.00 94.81 121 THR A CA 1
ATOM 875 C C . THR A 1 121 ? -4.983 -7.271 14.859 1.00 94.81 121 THR A C 1
ATOM 877 O O . THR A 1 121 ? -5.471 -7.890 15.806 1.00 94.81 121 THR A O 1
ATOM 880 N N . SER A 1 122 ? -3.712 -6.891 14.828 1.00 89.06 122 SER A N 1
ATOM 881 C CA . SER A 1 122 ? -2.769 -7.118 15.920 1.00 89.06 122 SER A CA 1
ATOM 882 C C . SER A 1 122 ? -1.916 -5.875 16.156 1.00 89.06 122 SER A C 1
ATOM 884 O O . SER A 1 122 ? -1.385 -5.290 15.214 1.00 89.06 122 SER A O 1
ATOM 886 N N . ALA A 1 123 ? -1.744 -5.487 17.420 1.00 83.06 123 ALA A N 1
ATOM 887 C CA . ALA A 1 123 ? -0.733 -4.502 17.809 1.00 83.06 123 ALA A CA 1
ATOM 888 C C . ALA A 1 123 ? 0.669 -5.131 17.915 1.00 83.06 123 ALA A C 1
ATOM 890 O O . ALA A 1 123 ? 1.670 -4.416 17.911 1.00 83.06 123 ALA A O 1
ATOM 891 N N . GLU A 1 124 ? 0.749 -6.463 17.995 1.00 79.88 124 GLU A N 1
ATOM 892 C CA . GLU A 1 124 ? 2.004 -7.209 17.971 1.00 79.88 124 GLU A CA 1
ATOM 893 C C . GLU A 1 124 ? 2.539 -7.306 16.541 1.00 79.88 124 GLU A C 1
ATOM 895 O O . GLU A 1 124 ? 1.801 -7.600 15.599 1.00 79.88 124 GLU A O 1
ATOM 900 N N . GLY A 1 125 ? 3.839 -7.074 16.397 1.00 73.50 125 GLY A N 1
ATOM 901 C CA . GLY A 1 125 ? 4.558 -7.064 15.130 1.00 73.50 125 GLY A CA 1
ATOM 902 C C . GLY A 1 125 ? 5.780 -6.158 15.233 1.00 73.50 125 GLY A C 1
ATOM 903 O O . GLY A 1 125 ? 5.918 -5.381 16.182 1.00 73.50 125 GLY A O 1
ATOM 904 N N . THR A 1 126 ? 6.682 -6.245 14.265 1.00 73.56 126 THR A N 1
ATOM 905 C CA . THR A 1 126 ? 7.769 -5.266 14.162 1.00 73.56 126 THR A CA 1
ATOM 906 C C . THR A 1 126 ? 7.177 -3.950 13.663 1.00 73.56 126 THR A C 1
ATOM 908 O O . THR A 1 126 ? 6.271 -3.967 12.833 1.00 73.56 126 THR A O 1
ATOM 911 N N . GLY A 1 127 ? 7.651 -2.807 14.173 1.00 66.44 127 GLY A N 1
ATOM 912 C CA . GLY A 1 127 ? 7.374 -1.509 13.541 1.00 66.44 127 GLY A CA 1
ATOM 913 C C . GLY A 1 127 ? 7.791 -1.515 12.064 1.00 66.44 127 GLY A C 1
ATOM 914 O O . GLY A 1 127 ? 8.524 -2.424 11.667 1.00 66.44 127 GLY A O 1
ATOM 915 N N . PRO A 1 128 ? 7.369 -0.527 11.258 1.00 62.16 128 PRO A N 1
ATOM 916 C CA . PRO A 1 128 ? 7.715 -0.482 9.842 1.00 62.16 128 PRO A CA 1
ATOM 917 C C . PRO A 1 128 ? 9.233 -0.620 9.669 1.00 62.16 128 PRO A C 1
ATOM 919 O O . PRO A 1 128 ? 10.026 0.245 10.055 1.00 62.16 128 PRO A O 1
ATOM 922 N N . GLY A 1 129 ? 9.648 -1.778 9.157 1.00 53.09 129 GLY A N 1
ATOM 923 C CA . GLY A 1 129 ? 11.044 -2.115 8.988 1.00 53.09 129 GLY A CA 1
ATOM 924 C C . GLY A 1 129 ? 11.526 -1.569 7.658 1.00 53.09 129 GLY A C 1
ATOM 925 O O . GLY A 1 129 ? 11.216 -2.131 6.615 1.00 53.09 129 GLY A O 1
ATOM 926 N N . HIS A 1 130 ? 12.374 -0.543 7.672 1.00 49.03 130 HIS A N 1
ATOM 927 C CA . HIS A 1 130 ? 13.089 -0.082 6.474 1.00 49.03 130 HIS A CA 1
ATOM 928 C C . HIS A 1 130 ? 14.250 -1.023 6.116 1.00 49.03 130 HIS A C 1
ATOM 930 O O . HIS A 1 130 ? 15.357 -0.580 5.807 1.00 49.03 130 HIS A O 1
ATOM 936 N N . THR A 1 131 ? 14.047 -2.340 6.212 1.00 47.06 131 THR A N 1
ATOM 937 C CA . THR A 1 131 ? 15.050 -3.278 5.708 1.00 47.06 131 THR A CA 1
ATOM 938 C C . THR A 1 131 ? 14.860 -3.355 4.205 1.00 47.06 131 THR A C 1
ATOM 940 O O . THR A 1 131 ? 14.117 -4.202 3.713 1.00 47.06 131 THR A O 1
ATOM 943 N N . ALA A 1 132 ? 15.517 -2.439 3.492 1.00 52.94 132 ALA A N 1
ATOM 944 C CA . ALA A 1 132 ? 15.695 -2.563 2.056 1.00 52.94 132 ALA A CA 1
ATOM 945 C C . ALA A 1 132 ? 16.247 -3.965 1.774 1.00 52.94 132 ALA A C 1
ATOM 947 O O . ALA A 1 132 ? 17.237 -4.386 2.388 1.00 52.94 132 ALA A O 1
ATOM 948 N N . ALA A 1 133 ? 15.575 -4.712 0.900 1.00 58.03 133 ALA A N 1
ATOM 949 C CA . ALA A 1 133 ? 16.110 -5.984 0.451 1.00 58.03 133 ALA A CA 1
ATOM 950 C C . ALA A 1 133 ? 17.499 -5.730 -0.172 1.00 58.03 133 ALA A C 1
ATOM 952 O O . ALA A 1 133 ? 17.674 -4.733 -0.876 1.00 58.03 133 ALA A O 1
ATOM 953 N N . PRO A 1 134 ? 18.512 -6.572 0.103 1.00 57.28 134 PRO A N 1
ATOM 954 C CA . PRO A 1 134 ? 19.810 -6.418 -0.539 1.00 57.28 134 PRO A CA 1
ATOM 955 C C . PRO A 1 134 ? 19.639 -6.538 -2.057 1.00 57.28 134 PRO A C 1
ATOM 957 O O . PRO A 1 134 ? 18.929 -7.431 -2.518 1.00 57.28 134 PRO A O 1
ATOM 960 N N . CYS A 1 135 ? 20.294 -5.660 -2.822 1.00 63.72 135 CYS A N 1
ATOM 961 C CA . CYS A 1 135 ? 20.224 -5.690 -4.281 1.00 63.72 135 CYS A CA 1
ATOM 962 C C . CYS A 1 135 ? 20.630 -7.082 -4.791 1.00 63.72 135 CYS A C 1
ATOM 964 O O . CYS A 1 135 ? 21.746 -7.545 -4.535 1.00 63.72 135 CYS A O 1
ATOM 966 N N . THR A 1 136 ? 19.735 -7.760 -5.503 1.00 56.59 136 THR A N 1
ATOM 967 C CA . THR A 1 136 ? 20.055 -9.011 -6.192 1.00 56.59 136 THR A CA 1
ATOM 968 C C . THR A 1 136 ? 20.552 -8.700 -7.599 1.00 56.59 136 THR A C 1
ATOM 970 O O . THR A 1 136 ? 19.783 -8.236 -8.431 1.00 56.59 136 THR A O 1
ATOM 973 N N . GLU A 1 137 ? 21.833 -9.005 -7.828 1.00 57.59 137 GLU A N 1
ATOM 974 C CA . GLU A 1 137 ? 22.569 -8.925 -9.101 1.00 57.59 137 GLU A CA 1
ATOM 975 C C . GLU A 1 137 ? 22.774 -7.511 -9.688 1.00 57.59 137 GLU A C 1
ATOM 977 O O . GLU A 1 137 ? 22.016 -6.579 -9.450 1.00 57.59 137 GLU A O 1
ATOM 982 N N . GLU A 1 138 ? 23.894 -7.337 -10.403 1.00 50.75 138 GLU A N 1
ATOM 983 C CA . GLU A 1 138 ? 24.390 -6.040 -10.890 1.00 50.75 138 GLU A CA 1
ATOM 984 C C . GLU A 1 138 ? 23.358 -5.350 -11.812 1.00 50.75 138 GLU A C 1
ATOM 986 O O . GLU A 1 138 ? 23.098 -5.845 -12.916 1.00 50.75 138 GLU A O 1
ATOM 991 N N . PRO A 1 139 ? 22.803 -4.189 -11.422 1.00 54.75 139 PRO A N 1
ATOM 992 C CA . PRO A 1 139 ? 21.775 -3.505 -12.200 1.00 54.75 139 PRO A CA 1
ATOM 993 C C . PRO A 1 139 ? 22.289 -3.032 -13.565 1.00 54.75 139 PRO A C 1
ATOM 995 O O . PRO A 1 139 ? 23.355 -2.404 -13.668 1.00 54.75 139 PRO A O 1
ATOM 998 N N . ARG A 1 140 ? 21.500 -3.265 -14.621 1.00 54.19 140 ARG A N 1
ATOM 999 C CA . ARG A 1 140 ? 21.736 -2.697 -15.957 1.00 54.19 140 ARG A CA 1
ATOM 1000 C C . ARG A 1 140 ? 20.821 -1.495 -16.185 1.00 54.19 140 ARG A C 1
ATOM 1002 O O . ARG A 1 140 ? 19.610 -1.633 -16.160 1.00 54.19 140 ARG A O 1
ATOM 1009 N N . GLU A 1 141 ? 21.474 -0.365 -16.465 1.00 54.16 141 GLU A N 1
ATOM 1010 C CA . GLU A 1 141 ? 20.920 0.972 -16.734 1.00 54.16 141 GLU A CA 1
ATOM 1011 C C . GLU A 1 141 ? 20.113 1.591 -15.577 1.00 54.16 141 GLU A C 1
ATOM 1013 O O . GLU A 1 141 ? 19.222 0.986 -15.004 1.00 54.16 141 GLU A O 1
ATOM 1018 N N . SER A 1 142 ? 20.473 2.816 -15.185 1.00 53.47 142 SER A N 1
ATOM 1019 C CA . SER A 1 142 ? 19.807 3.515 -14.083 1.00 53.47 142 SER A CA 1
ATOM 1020 C C . SER A 1 142 ? 18.384 3.915 -14.461 1.00 53.47 142 SER A C 1
ATOM 1022 O O . SER A 1 142 ? 18.163 4.426 -15.561 1.00 53.47 142 SER A O 1
ATOM 1024 N N . ALA A 1 143 ? 17.459 3.810 -13.510 1.00 58.72 143 ALA A N 1
ATOM 1025 C CA . ALA A 1 143 ? 16.174 4.494 -13.569 1.00 58.72 143 ALA A CA 1
ATOM 1026 C C . ALA A 1 143 ? 16.359 6.029 -13.566 1.00 58.72 143 ALA A C 1
ATOM 1028 O O . ALA A 1 143 ? 16.377 6.667 -12.520 1.00 58.72 143 ALA A O 1
ATOM 1029 N N . ASP A 1 144 ? 16.544 6.632 -14.742 1.00 63.88 144 ASP A N 1
ATOM 1030 C CA . ASP A 1 144 ? 16.431 8.086 -14.936 1.00 63.88 144 ASP A CA 1
ATOM 1031 C C . ASP A 1 144 ? 14.977 8.553 -14.670 1.00 63.88 144 ASP A C 1
ATOM 1033 O O . ASP A 1 144 ? 14.054 7.758 -14.867 1.00 63.88 144 ASP A O 1
ATOM 1037 N N . PRO A 1 145 ? 14.704 9.809 -14.258 1.00 59.16 145 PRO A N 1
ATOM 1038 C CA . PRO A 1 145 ? 13.338 10.285 -14.002 1.00 59.16 145 PRO A CA 1
ATOM 1039 C C . PRO A 1 145 ? 12.357 10.083 -15.168 1.00 59.16 145 PRO A C 1
ATOM 1041 O O . PRO A 1 145 ? 11.184 9.788 -14.943 1.00 59.16 145 PRO A O 1
ATOM 1044 N N . SER A 1 146 ? 12.833 10.148 -16.418 1.00 66.69 146 SER A N 1
ATOM 1045 C CA . SER A 1 146 ? 12.020 9.830 -17.607 1.00 66.69 146 SER A CA 1
ATOM 1046 C C . SER A 1 146 ? 11.607 8.350 -17.699 1.00 66.69 146 SER A C 1
ATOM 1048 O O . SER A 1 146 ? 10.702 7.984 -18.454 1.00 66.69 146 SER A O 1
ATOM 1050 N N . SER A 1 147 ? 12.269 7.473 -16.946 1.00 79.50 147 SER A N 1
ATOM 1051 C CA . SER A 1 147 ? 11.910 6.066 -16.778 1.00 79.50 147 SER A CA 1
ATOM 1052 C C . SER A 1 147 ? 10.841 5.873 -15.707 1.00 79.50 147 SER A C 1
ATOM 1054 O O . SER A 1 147 ? 9.957 5.054 -15.925 1.00 79.50 147 SER A O 1
ATOM 1056 N N . ILE A 1 148 ? 10.849 6.643 -14.611 1.00 87.88 148 ILE A N 1
ATOM 1057 C CA . ILE A 1 148 ? 9.826 6.525 -13.555 1.00 87.88 148 ILE A CA 1
ATOM 1058 C C . ILE A 1 148 ? 8.439 6.868 -14.109 1.00 87.88 148 ILE A C 1
ATOM 1060 O O . ILE A 1 148 ? 7.509 6.090 -13.935 1.00 87.88 148 ILE A O 1
ATOM 1064 N N . GLU A 1 149 ? 8.301 7.974 -14.842 1.00 88.75 149 GLU A N 1
ATOM 1065 C CA . GLU A 1 149 ? 7.004 8.373 -15.411 1.00 88.75 149 GLU A CA 1
ATOM 1066 C C . GLU A 1 149 ? 6.472 7.336 -16.416 1.00 88.75 149 GLU A C 1
ATOM 1068 O O . GLU A 1 149 ? 5.305 6.952 -16.368 1.00 88.75 149 GLU A O 1
ATOM 1073 N N . ARG A 1 150 ? 7.346 6.798 -17.280 1.00 90.31 150 ARG A N 1
ATOM 1074 C CA . ARG A 1 150 ? 6.969 5.743 -18.239 1.00 90.31 150 ARG A CA 1
ATOM 1075 C C . ARG A 1 150 ? 6.570 4.434 -17.566 1.00 90.31 150 ARG A C 1
ATOM 1077 O O . ARG A 1 150 ? 5.654 3.769 -18.044 1.00 90.31 150 ARG A O 1
ATOM 1084 N N . VAL A 1 151 ? 7.290 4.027 -16.522 1.00 92.25 151 VAL A N 1
ATOM 1085 C CA . VAL A 1 151 ? 6.984 2.796 -15.783 1.00 92.25 151 VAL A CA 1
ATOM 1086 C C . VAL A 1 151 ? 5.690 2.974 -14.993 1.00 92.25 151 VAL A C 1
ATOM 1088 O O . VAL A 1 151 ? 4.835 2.098 -15.055 1.00 92.25 151 VAL A O 1
ATOM 1091 N N . GLY A 1 152 ? 5.505 4.122 -14.335 1.00 94.00 152 GLY A N 1
ATOM 1092 C CA . GLY A 1 152 ? 4.272 4.462 -13.624 1.00 94.00 152 GLY A CA 1
ATOM 1093 C C . GLY A 1 152 ? 3.054 4.417 -14.541 1.00 94.00 152 GLY A C 1
ATOM 1094 O O . GLY A 1 152 ? 2.122 3.673 -14.262 1.00 94.00 152 GLY A O 1
ATOM 1095 N N . GLY A 1 153 ? 3.113 5.091 -15.695 1.00 95.25 153 GLY A N 1
ATOM 1096 C CA . GLY A 1 153 ? 2.032 5.044 -16.685 1.00 95.25 153 GLY A CA 1
ATOM 1097 C C . GLY A 1 153 ? 1.732 3.624 -17.176 1.00 95.25 153 GLY A C 1
ATOM 1098 O O . GLY A 1 153 ? 0.574 3.252 -17.314 1.00 95.25 153 GLY A O 1
ATOM 1099 N N . PHE A 1 154 ? 2.750 2.776 -17.361 1.00 95.75 154 PHE A N 1
ATOM 1100 C CA . PHE A 1 154 ? 2.513 1.367 -17.686 1.00 95.75 154 PHE A CA 1
ATOM 1101 C C . PHE A 1 154 ? 1.770 0.618 -16.569 1.00 95.75 154 PHE A C 1
ATOM 1103 O O . PHE A 1 154 ? 0.822 -0.109 -16.850 1.00 95.75 154 PHE A O 1
ATOM 1110 N N . ILE A 1 155 ? 2.193 0.773 -15.314 1.00 95.88 155 ILE A N 1
ATOM 1111 C CA . ILE A 1 155 ? 1.571 0.073 -14.184 1.00 95.88 155 ILE A CA 1
ATOM 1112 C C . ILE A 1 155 ? 0.129 0.564 -13.978 1.00 95.88 155 ILE A C 1
ATOM 1114 O O . ILE A 1 155 ? -0.789 -0.244 -13.846 1.00 95.88 155 ILE A O 1
ATOM 1118 N N . GLU A 1 156 ? -0.096 1.874 -14.003 1.00 95.12 156 GLU A N 1
ATOM 1119 C CA . GLU A 1 156 ? -1.407 2.450 -13.696 1.00 95.12 156 GLU A CA 1
ATOM 1120 C C . GLU A 1 156 ? -2.396 2.346 -14.858 1.00 95.12 156 GLU A C 1
ATOM 1122 O O . GLU A 1 156 ? -3.553 1.984 -14.646 1.00 95.12 156 GLU A O 1
ATOM 1127 N N . GLU A 1 157 ? -1.965 2.635 -16.086 1.00 95.62 157 GLU A N 1
ATOM 1128 C CA . GLU A 1 157 ? -2.866 2.732 -17.240 1.00 95.62 157 GLU A CA 1
ATOM 1129 C C . GLU A 1 157 ? -2.990 1.405 -17.993 1.00 95.62 157 GLU A C 1
ATOM 1131 O O . GLU A 1 157 ? -4.103 0.983 -18.310 1.00 95.62 157 GLU A O 1
ATOM 1136 N N . ASP A 1 158 ? -1.866 0.731 -18.265 1.00 96.38 158 ASP A N 1
ATOM 1137 C CA . ASP A 1 158 ? -1.877 -0.505 -19.057 1.00 96.38 158 ASP A CA 1
ATOM 1138 C C . ASP A 1 158 ? -2.217 -1.732 -18.190 1.00 96.38 158 ASP A C 1
ATOM 1140 O O . ASP A 1 158 ? -2.899 -2.641 -18.667 1.00 96.38 158 ASP A O 1
ATOM 1144 N N . LEU A 1 159 ? -1.752 -1.779 -16.930 1.00 95.44 159 LEU A N 1
ATOM 1145 C CA . LEU A 1 159 ? -2.054 -2.884 -16.005 1.00 95.44 159 LEU A CA 1
ATOM 1146 C C . LEU A 1 159 ? -3.248 -2.599 -15.082 1.00 95.44 159 LEU A C 1
ATOM 1148 O O . LEU A 1 159 ? -3.789 -3.535 -14.494 1.00 95.44 159 LEU A O 1
ATOM 1152 N N . GLY A 1 160 ? -3.683 -1.341 -14.956 1.00 95.12 160 GLY A N 1
ATOM 1153 C CA . GLY A 1 160 ? -4.789 -0.967 -14.069 1.00 95.12 160 GLY A CA 1
ATOM 1154 C C . GLY A 1 160 ? -4.450 -1.094 -12.581 1.00 95.12 160 GLY A C 1
ATOM 1155 O O . GLY A 1 160 ? -5.349 -1.288 -11.762 1.00 95.12 160 GLY A O 1
ATOM 1156 N N . VAL A 1 161 ? -3.165 -1.029 -12.221 1.00 95.06 161 VAL A N 1
ATOM 1157 C CA . VAL A 1 161 ? -2.681 -1.216 -10.848 1.00 95.06 161 VAL A CA 1
ATOM 1158 C C . VAL A 1 161 ? -2.333 0.134 -10.238 1.00 95.06 161 VAL A C 1
ATOM 1160 O O . VAL A 1 161 ? -1.516 0.875 -10.769 1.00 95.06 161 VAL A O 1
ATOM 1163 N N . ARG A 1 162 ? -2.924 0.452 -9.085 1.00 94.50 162 ARG A N 1
ATOM 1164 C CA . ARG A 1 162 ? -2.641 1.702 -8.370 1.00 94.50 162 ARG A CA 1
ATOM 1165 C C . ARG A 1 162 ? -1.230 1.703 -7.781 1.00 94.50 162 ARG A C 1
ATOM 1167 O O . ARG A 1 162 ? -0.869 0.784 -7.043 1.00 94.50 162 ARG A O 1
ATOM 1174 N N . VAL A 1 163 ? -0.494 2.788 -8.017 1.00 94.12 163 VAL A N 1
ATOM 1175 C CA . VAL A 1 163 ? 0.813 3.050 -7.404 1.00 94.12 163 VAL A CA 1
ATOM 1176 C C . VAL A 1 163 ? 0.645 3.968 -6.187 1.00 94.12 163 VAL A C 1
ATOM 1178 O O . VAL A 1 163 ? -0.019 4.999 -6.253 1.00 94.12 163 VAL A O 1
ATOM 1181 N N . PHE A 1 164 ? 1.256 3.607 -5.057 1.00 92.31 164 PHE A N 1
ATOM 1182 C CA . PHE A 1 164 ? 1.233 4.395 -3.812 1.00 92.31 164 PHE A CA 1
ATOM 1183 C C . PHE A 1 164 ? 2.509 5.195 -3.574 1.00 92.31 164 PHE A C 1
ATOM 1185 O O . PHE A 1 164 ? 2.478 6.238 -2.921 1.00 92.31 164 PHE A O 1
ATOM 1192 N N . PHE A 1 165 ? 3.631 4.714 -4.100 1.00 89.62 165 PHE A N 1
ATOM 1193 C CA . PHE A 1 165 ? 4.870 5.472 -4.167 1.00 89.62 165 PHE A CA 1
ATOM 1194 C C . PHE A 1 165 ? 5.686 5.029 -5.374 1.00 89.62 165 PHE A C 1
ATOM 1196 O O . PHE A 1 165 ? 5.607 3.881 -5.808 1.00 89.62 165 PHE A O 1
ATOM 1203 N N . ALA A 1 166 ? 6.502 5.945 -5.878 1.00 90.44 166 ALA A N 1
ATOM 1204 C CA . ALA A 1 166 ? 7.506 5.666 -6.885 1.00 90.44 166 ALA A CA 1
ATOM 1205 C C . ALA A 1 166 ? 8.780 6.439 -6.538 1.00 90.44 166 ALA A C 1
ATOM 1207 O O . ALA A 1 166 ? 8.709 7.569 -6.048 1.00 90.44 166 ALA A O 1
ATOM 1208 N N . GLY A 1 167 ? 9.941 5.848 -6.789 1.00 86.56 167 GLY A N 1
ATOM 1209 C CA . GLY A 1 167 ? 11.220 6.506 -6.547 1.00 86.56 167 GLY A CA 1
ATOM 1210 C C . GLY A 1 167 ? 12.388 5.731 -7.130 1.00 86.56 167 GLY A C 1
ATOM 1211 O O . GLY A 1 167 ? 12.246 4.576 -7.526 1.00 86.56 167 GLY A O 1
ATOM 1212 N N . ASP A 1 168 ? 13.550 6.365 -7.191 1.00 83.62 168 ASP A N 1
ATOM 1213 C CA . ASP A 1 168 ? 14.793 5.673 -7.495 1.00 83.62 168 ASP A CA 1
ATOM 1214 C C . ASP A 1 168 ? 15.357 4.973 -6.249 1.00 83.62 168 ASP A C 1
ATOM 1216 O O . ASP A 1 168 ? 15.139 5.383 -5.106 1.00 83.62 168 ASP A O 1
ATOM 1220 N N . ASP A 1 169 ? 16.094 3.890 -6.475 1.00 77.00 169 ASP A N 1
ATOM 1221 C CA . ASP A 1 169 ? 16.888 3.210 -5.459 1.00 77.00 169 ASP A CA 1
ATOM 1222 C C . ASP A 1 169 ? 18.368 3.281 -5.851 1.00 77.00 169 ASP A C 1
ATOM 1224 O O . ASP A 1 169 ? 18.864 2.373 -6.524 1.00 77.00 169 ASP A O 1
ATOM 1228 N N . PRO A 1 170 ? 19.095 4.359 -5.492 1.00 71.75 170 PRO A N 1
ATOM 1229 C CA . PRO A 1 170 ? 20.463 4.580 -5.957 1.00 71.75 170 PRO A CA 1
ATOM 1230 C C . PRO A 1 170 ? 21.419 3.400 -5.721 1.00 71.75 170 PRO A C 1
ATOM 1232 O O . PRO A 1 170 ? 22.178 3.081 -6.641 1.00 71.75 170 PRO A O 1
ATOM 1235 N N . PRO A 1 171 ? 21.396 2.713 -4.555 1.00 73.75 171 PRO A N 1
ATOM 1236 C CA . PRO A 1 171 ? 22.217 1.525 -4.326 1.00 73.75 171 PRO A CA 1
ATOM 1237 C C . PRO A 1 171 ? 21.943 0.391 -5.321 1.00 73.75 171 PRO A C 1
ATOM 1239 O O . PRO A 1 171 ? 22.887 -0.241 -5.791 1.00 73.75 171 PRO A O 1
ATOM 1242 N N . CYS A 1 172 ? 20.675 0.165 -5.674 1.00 72.06 172 CYS A N 1
ATOM 1243 C CA . CYS A 1 172 ? 20.262 -0.891 -6.598 1.00 72.06 172 CYS A CA 1
ATOM 1244 C C . CYS A 1 172 ? 20.044 -0.388 -8.033 1.00 72.06 172 CYS A C 1
ATOM 1246 O O . CYS A 1 172 ? 19.586 -1.155 -8.874 1.00 72.06 172 CYS A O 1
ATOM 1248 N N . ARG A 1 173 ? 20.337 0.889 -8.330 1.00 78.00 173 ARG A N 1
ATOM 1249 C CA . ARG A 1 173 ? 20.128 1.585 -9.621 1.00 78.00 173 ARG A CA 1
ATOM 1250 C C . ARG A 1 173 ? 18.804 1.233 -10.327 1.00 78.00 173 ARG A C 1
ATOM 1252 O O . ARG A 1 173 ? 18.740 1.273 -11.552 1.00 78.00 173 ARG A O 1
ATOM 1259 N N . SER A 1 174 ? 17.770 0.917 -9.556 1.00 80.50 174 SER A N 1
ATOM 1260 C CA . SER A 1 174 ? 16.463 0.448 -10.022 1.00 80.50 174 SER A CA 1
ATOM 1261 C C . SER A 1 174 ? 15.399 1.490 -9.702 1.00 80.50 174 SER A C 1
ATOM 1263 O O . SER A 1 174 ? 15.597 2.322 -8.814 1.00 80.50 174 SER A O 1
ATOM 1265 N N . ALA A 1 175 ? 14.262 1.445 -10.393 1.00 87.94 175 ALA A N 1
ATOM 1266 C CA . ALA A 1 175 ? 13.070 2.162 -9.947 1.00 87.94 175 ALA A CA 1
ATOM 1267 C C . ALA A 1 175 ? 12.286 1.281 -8.970 1.00 87.94 175 ALA A C 1
ATOM 1269 O O . ALA A 1 175 ? 12.102 0.097 -9.242 1.00 87.94 175 ALA A O 1
ATOM 1270 N N . ARG A 1 176 ? 11.795 1.844 -7.866 1.00 88.50 176 ARG A N 1
ATOM 1271 C CA . ARG A 1 176 ? 10.880 1.169 -6.938 1.00 88.50 176 ARG A CA 1
ATOM 1272 C C . ARG A 1 176 ? 9.473 1.710 -7.082 1.00 88.50 176 ARG A C 1
ATOM 1274 O O . ARG A 1 176 ? 9.292 2.925 -7.157 1.00 88.50 176 ARG A O 1
ATOM 1281 N N . PHE A 1 177 ? 8.504 0.805 -7.073 1.00 92.75 177 PHE A N 1
ATOM 1282 C CA . PHE A 1 177 ? 7.082 1.120 -7.119 1.00 92.75 177 PHE A CA 1
ATOM 1283 C C . PHE A 1 177 ? 6.341 0.350 -6.035 1.00 92.75 177 PHE A C 1
ATOM 1285 O O . PHE A 1 177 ? 6.378 -0.877 -6.006 1.00 92.75 177 PHE A O 1
ATOM 1292 N N . GLY A 1 178 ? 5.649 1.077 -5.165 1.00 92.50 178 GLY A N 1
ATOM 1293 C CA . GLY A 1 178 ? 4.772 0.504 -4.155 1.00 92.50 178 GLY A CA 1
ATOM 1294 C C . GLY A 1 178 ? 3.377 0.268 -4.688 1.00 92.50 178 GLY A C 1
ATOM 1295 O O . GLY A 1 178 ? 2.729 1.213 -5.138 1.00 92.50 178 GLY A O 1
ATOM 1296 N N . VAL A 1 179 ? 2.890 -0.958 -4.569 1.00 95.25 179 VAL A N 1
ATOM 1297 C CA . VAL A 1 179 ? 1.511 -1.342 -4.887 1.00 95.25 179 VAL A CA 1
ATOM 1298 C C . VAL A 1 179 ? 0.853 -1.960 -3.655 1.00 95.25 179 VAL A C 1
ATOM 1300 O O . VAL A 1 179 ? 1.527 -2.386 -2.715 1.00 95.25 179 VAL A O 1
ATOM 1303 N N . ALA A 1 180 ? -0.479 -2.022 -3.636 1.00 94.50 180 ALA A N 1
ATOM 1304 C CA . ALA A 1 180 ? -1.181 -2.664 -2.525 1.00 94.50 180 ALA A CA 1
ATOM 1305 C C . ALA A 1 180 ? -0.820 -4.151 -2.431 1.00 94.50 180 ALA A C 1
ATOM 1307 O O . ALA A 1 180 ? -0.483 -4.633 -1.354 1.00 94.50 180 ALA A O 1
ATOM 1308 N N . TYR A 1 181 ? -0.864 -4.855 -3.560 1.00 94.94 181 TYR A N 1
ATOM 1309 C CA . TYR A 1 181 ? -0.550 -6.272 -3.659 1.00 94.94 181 TYR A CA 1
ATOM 1310 C C . TYR A 1 181 ? -0.086 -6.618 -5.077 1.00 94.94 181 TYR A C 1
ATOM 1312 O O . TYR A 1 181 ? -0.688 -6.163 -6.049 1.00 94.94 181 TYR A O 1
ATOM 1320 N N . ASP A 1 182 ? 0.958 -7.434 -5.172 1.00 94.75 182 ASP A N 1
ATOM 1321 C CA . ASP A 1 182 ? 1.425 -8.108 -6.378 1.00 94.75 182 ASP A CA 1
ATOM 1322 C C . ASP A 1 182 ? 1.607 -9.600 -6.061 1.00 94.75 182 ASP A C 1
ATOM 1324 O O . ASP A 1 182 ? 2.342 -9.976 -5.144 1.00 94.75 182 ASP A O 1
ATOM 1328 N N . ASP A 1 183 ? 0.946 -10.463 -6.830 1.00 92.75 183 ASP A N 1
ATOM 1329 C CA . ASP A 1 183 ? 1.139 -11.919 -6.798 1.00 92.75 183 ASP A CA 1
ATOM 1330 C C . ASP A 1 183 ? 2.359 -12.370 -7.633 1.00 92.75 183 ASP A C 1
ATOM 1332 O O . ASP A 1 183 ? 2.645 -13.564 -7.752 1.00 92.75 183 ASP A O 1
ATOM 1336 N N . GLY A 1 184 ? 3.090 -11.404 -8.197 1.00 93.44 184 GLY A N 1
ATOM 1337 C CA . GLY A 1 184 ? 4.236 -11.558 -9.088 1.00 93.44 184 GLY A CA 1
ATOM 1338 C C . GLY A 1 184 ? 3.904 -11.228 -10.544 1.00 93.44 184 GLY A C 1
ATOM 1339 O O . GLY A 1 184 ? 4.815 -11.144 -11.376 1.00 93.44 184 GLY A O 1
ATOM 1340 N N . SER A 1 185 ? 2.626 -11.038 -10.881 1.00 95.81 185 SER A N 1
ATOM 1341 C CA . SER A 1 185 ? 2.203 -10.679 -12.234 1.00 95.81 185 SER A CA 1
ATOM 1342 C C . SER A 1 185 ? 2.651 -9.273 -12.640 1.00 95.81 185 SER A C 1
ATOM 1344 O O . SER A 1 185 ? 3.076 -9.085 -13.785 1.00 95.81 185 SER A O 1
ATOM 1346 N N . VAL A 1 186 ? 2.641 -8.304 -11.719 1.00 95.81 186 VAL A N 1
ATOM 1347 C CA . VAL A 1 186 ? 3.094 -6.931 -11.986 1.00 95.81 186 VAL A CA 1
ATOM 1348 C C . VAL A 1 186 ? 4.608 -6.914 -12.165 1.00 95.81 186 VAL A C 1
ATOM 1350 O O . VAL A 1 186 ? 5.079 -6.409 -13.187 1.00 95.81 186 VAL A O 1
ATOM 1353 N N . GLN A 1 187 ? 5.367 -7.533 -11.250 1.00 94.69 187 GLN A N 1
ATOM 1354 C CA . GLN A 1 187 ? 6.823 -7.681 -11.380 1.00 94.69 187 GLN A CA 1
ATOM 1355 C C . GLN A 1 187 ? 7.205 -8.355 -12.711 1.00 94.69 187 GLN A C 1
ATOM 1357 O O . GLN A 1 187 ? 8.045 -7.849 -13.456 1.00 94.69 187 GLN A O 1
ATOM 1362 N N . SER A 1 188 ? 6.536 -9.453 -13.078 1.00 95.06 188 SER A N 1
ATOM 1363 C CA . SER A 1 188 ? 6.805 -10.154 -14.339 1.00 95.06 188 SER A CA 1
ATOM 1364 C C . SER A 1 188 ? 6.508 -9.294 -15.576 1.00 95.06 188 SER A C 1
ATOM 1366 O O . SER A 1 188 ? 7.252 -9.342 -16.565 1.00 95.06 188 SER A O 1
ATOM 1368 N N . ALA A 1 189 ? 5.449 -8.481 -15.534 1.00 95.25 189 ALA A N 1
ATOM 1369 C CA . ALA A 1 189 ? 5.088 -7.582 -16.623 1.00 95.25 189 ALA A CA 1
ATOM 1370 C C . ALA A 1 189 ? 6.120 -6.457 -16.808 1.00 95.25 189 ALA A C 1
ATOM 1372 O O . ALA A 1 189 ? 6.518 -6.174 -17.944 1.00 95.25 189 ALA A O 1
ATOM 1373 N N . VAL A 1 190 ? 6.589 -5.839 -15.717 1.00 93.00 190 VAL A N 1
ATOM 1374 C CA . VAL A 1 190 ? 7.617 -4.787 -15.796 1.00 93.00 190 VAL A CA 1
ATOM 1375 C C . VAL A 1 190 ? 8.975 -5.352 -16.206 1.00 93.00 190 VAL A C 1
ATOM 1377 O O . VAL A 1 190 ? 9.630 -4.751 -17.056 1.00 93.00 190 VAL A O 1
ATOM 1380 N N . ASP A 1 191 ? 9.354 -6.540 -15.728 1.00 91.06 191 ASP A N 1
ATOM 1381 C CA . ASP A 1 191 ? 10.587 -7.218 -16.146 1.00 91.06 191 ASP A CA 1
ATOM 1382 C C . ASP A 1 191 ? 10.565 -7.545 -17.644 1.00 91.06 191 ASP A C 1
ATOM 1384 O O . ASP A 1 191 ? 11.559 -7.361 -18.351 1.00 91.06 191 ASP A O 1
ATOM 1388 N N . SER A 1 192 ? 9.411 -7.984 -18.154 1.00 92.00 192 SER A N 1
ATOM 1389 C CA . SER A 1 192 ? 9.229 -8.289 -19.576 1.00 92.00 192 SER A CA 1
ATOM 1390 C C . SER A 1 192 ? 9.286 -7.038 -20.458 1.00 92.00 192 SER A C 1
ATOM 1392 O O . SER A 1 192 ? 9.790 -7.105 -21.581 1.00 92.00 192 SER A O 1
ATOM 1394 N N . LYS A 1 193 ? 8.762 -5.899 -19.981 1.00 91.88 193 LYS A N 1
ATOM 1395 C CA . LYS A 1 193 ? 8.673 -4.652 -20.763 1.00 91.88 193 LYS A CA 1
ATOM 1396 C C . LYS A 1 193 ? 9.933 -3.792 -20.675 1.00 91.88 193 LYS A C 1
ATOM 1398 O O . LYS A 1 193 ? 10.320 -3.189 -21.676 1.00 91.88 193 LYS A O 1
ATOM 1403 N N . PHE A 1 194 ? 10.552 -3.716 -19.501 1.00 87.94 194 PHE A N 1
ATOM 1404 C CA . PHE A 1 194 ? 11.647 -2.787 -19.206 1.00 87.94 194 PHE A CA 1
ATOM 1405 C C . PHE A 1 194 ? 12.989 -3.475 -18.946 1.00 87.94 194 PHE A C 1
ATOM 1407 O O . PHE A 1 194 ? 14.014 -2.801 -18.974 1.00 87.94 194 PHE A O 1
ATOM 1414 N N . GLY A 1 195 ? 12.994 -4.799 -18.784 1.00 85.94 195 GLY A N 1
ATOM 1415 C CA . GLY A 1 195 ? 14.176 -5.581 -18.446 1.00 85.94 195 GLY A CA 1
ATOM 1416 C C . GLY A 1 195 ? 14.166 -6.008 -16.982 1.00 85.94 195 GLY A C 1
ATOM 1417 O O . GLY A 1 195 ? 13.827 -5.231 -16.089 1.00 85.94 195 GLY A O 1
ATOM 1418 N N . ALA A 1 196 ? 14.550 -7.263 -16.745 1.00 86.19 196 ALA A N 1
ATOM 1419 C CA . ALA A 1 196 ? 14.608 -7.831 -15.405 1.00 86.19 196 ALA A CA 1
ATOM 1420 C C . ALA A 1 196 ? 15.549 -7.027 -14.496 1.00 86.19 196 ALA A C 1
ATOM 1422 O O . ALA A 1 196 ? 16.699 -6.767 -14.864 1.00 86.19 196 ALA A O 1
ATOM 1423 N N . GLY A 1 197 ? 15.055 -6.657 -13.312 1.00 80.12 197 GLY A N 1
ATOM 1424 C CA . GLY A 1 197 ? 15.825 -5.908 -12.315 1.00 80.12 197 GLY A CA 1
ATOM 1425 C C . GLY A 1 197 ? 15.982 -4.413 -12.611 1.00 80.12 197 GLY A C 1
ATOM 1426 O O . GLY A 1 197 ? 16.711 -3.737 -11.898 1.00 80.12 197 GLY A O 1
ATOM 1427 N N . THR A 1 198 ? 15.316 -3.872 -13.638 1.00 84.62 198 THR A N 1
ATOM 1428 C CA . THR A 1 198 ? 15.234 -2.414 -13.859 1.00 84.62 198 THR A CA 1
ATOM 1429 C C . THR A 1 198 ? 14.178 -1.766 -12.958 1.00 84.62 198 THR A C 1
ATOM 1431 O O . THR A 1 198 ? 14.320 -0.612 -12.544 1.00 84.62 198 THR A O 1
ATOM 1434 N N . VAL A 1 199 ? 13.116 -2.511 -12.647 1.00 88.50 199 VAL A N 1
ATOM 1435 C CA . VAL A 1 199 ? 11.998 -2.081 -11.806 1.00 88.50 199 VAL A CA 1
ATOM 1436 C C . VAL A 1 199 ? 11.795 -3.113 -10.706 1.00 88.50 199 VAL A C 1
ATOM 1438 O O . VAL A 1 199 ? 11.757 -4.307 -10.986 1.00 88.50 199 VAL A O 1
ATOM 1441 N N . ILE A 1 200 ? 11.641 -2.650 -9.472 1.00 89.44 200 ILE A N 1
ATOM 1442 C CA . ILE A 1 200 ? 11.293 -3.466 -8.313 1.00 89.44 200 ILE A CA 1
ATOM 1443 C C . ILE A 1 200 ? 9.901 -3.047 -7.845 1.00 89.44 200 ILE A C 1
ATOM 1445 O O . ILE A 1 200 ? 9.665 -1.878 -7.527 1.00 89.44 200 ILE A O 1
ATOM 1449 N N . VAL A 1 201 ? 8.980 -4.002 -7.817 1.00 91.50 201 VAL A N 1
ATOM 1450 C CA . VAL A 1 201 ? 7.620 -3.822 -7.311 1.00 91.50 201 VAL A CA 1
ATOM 1451 C C . VAL A 1 201 ? 7.580 -4.279 -5.856 1.00 91.50 201 VAL A C 1
ATOM 1453 O O . VAL A 1 201 ? 7.943 -5.407 -5.528 1.00 91.50 201 VAL A O 1
ATOM 1456 N N . GLU A 1 202 ? 7.141 -3.395 -4.967 1.00 91.19 202 GLU A N 1
ATOM 1457 C CA . GLU A 1 202 ? 7.014 -3.665 -3.538 1.00 91.19 202 GLU A CA 1
ATOM 1458 C C . GLU A 1 202 ? 5.533 -3.746 -3.166 1.00 91.19 202 GLU A C 1
ATOM 1460 O O . GLU A 1 202 ? 4.768 -2.804 -3.367 1.00 91.19 202 GLU A O 1
ATOM 1465 N N . SER A 1 203 ? 5.124 -4.891 -2.621 1.00 93.25 203 SER A N 1
ATOM 1466 C CA . SER A 1 203 ? 3.756 -5.098 -2.144 1.00 93.25 203 SER A CA 1
ATOM 1467 C C . SER A 1 203 ? 3.618 -4.684 -0.686 1.00 93.25 203 SER A C 1
ATOM 1469 O O . SER A 1 203 ? 4.382 -5.142 0.167 1.00 93.25 203 SER A O 1
ATOM 1471 N N . ALA A 1 204 ? 2.610 -3.867 -0.386 1.00 92.94 204 ALA A N 1
ATOM 1472 C CA . ALA A 1 204 ? 2.271 -3.508 0.988 1.00 92.94 204 ALA A CA 1
ATOM 1473 C C . ALA A 1 204 ? 1.582 -4.656 1.750 1.00 92.94 204 ALA A C 1
ATOM 1475 O O . ALA A 1 204 ? 1.783 -4.827 2.956 1.00 92.94 204 ALA A O 1
ATOM 1476 N N . LEU A 1 205 ? 0.781 -5.449 1.039 1.00 94.88 205 LEU A N 1
ATOM 1477 C CA . LEU A 1 205 ? 0.096 -6.630 1.539 1.00 94.88 205 LEU A CA 1
ATOM 1478 C C . LEU A 1 205 ? 0.786 -7.903 1.037 1.00 94.88 205 LEU A C 1
ATOM 1480 O O . LEU A 1 205 ? 1.315 -7.956 -0.069 1.00 94.88 205 LEU A O 1
ATOM 1484 N N . VAL A 1 206 ? 0.752 -8.953 1.848 1.00 94.12 206 VAL A N 1
ATOM 1485 C CA . VAL A 1 206 ? 1.262 -10.292 1.528 1.00 94.12 206 VAL A CA 1
ATOM 1486 C C . VAL A 1 206 ? 0.241 -11.348 1.951 1.00 94.12 206 VAL A C 1
ATOM 1488 O O . VAL A 1 206 ? -0.577 -11.062 2.823 1.00 94.12 206 VAL A O 1
ATOM 1491 N N . PRO A 1 207 ? 0.262 -12.573 1.401 1.00 94.56 207 PRO A N 1
ATOM 1492 C CA . PRO A 1 207 ? -0.630 -13.632 1.868 1.00 94.56 207 PRO A CA 1
ATOM 1493 C C . PRO A 1 207 ? -0.460 -13.902 3.370 1.00 94.56 207 PRO A C 1
ATOM 1495 O O . PRO A 1 207 ? 0.669 -14.012 3.864 1.00 94.56 207 PRO A O 1
ATOM 1498 N N . ALA A 1 208 ? -1.572 -14.022 4.096 1.00 90.31 208 ALA A N 1
ATOM 1499 C CA . ALA A 1 208 ? -1.567 -14.448 5.491 1.00 90.31 208 ALA A CA 1
ATOM 1500 C C . ALA A 1 208 ? -1.132 -15.924 5.591 1.00 90.31 208 ALA A C 1
ATOM 1502 O O . ALA A 1 208 ? -1.501 -16.745 4.750 1.00 90.31 208 ALA A O 1
ATOM 1503 N N . ARG A 1 209 ? -0.307 -16.254 6.592 1.00 78.31 209 ARG A N 1
ATOM 1504 C CA . ARG A 1 209 ? 0.197 -17.619 6.837 1.00 78.31 209 ARG A CA 1
ATOM 1505 C C . ARG A 1 209 ? -0.625 -18.369 7.871 1.00 78.31 209 ARG A C 1
ATOM 1507 O O . ARG A 1 209 ? -1.109 -17.707 8.813 1.00 78.31 209 ARG A O 1
#

Sequence (209 aa):
MMRRSLAAAVSCAALVLGIAGCATGEPGSTETSSVPSAPTTVDILTTKDRTMVIDDGERPPQLCVGGVSESLPPQCAGIDLEGWDWNAVGDHEQRGNVRWGEFVVSGEYSAADNVLRVTATSAEGTGPGHTAAPCTEEPRESADPSSIERVGGFIEEDLGVRVFFAGDDPPCRSARFGVAYDDGSVQSAVDSKFGAGTVIVESALVPAR

Foldseek 3Di:
DDDDDDDDDDDDDDDDDDDDDDDDDDDDDDDPPPDPDDPPPQQKKKFQFFFKWKDQPPAAIAGAQADWDPDVVIDGHAAGEAPDDPVPADDWDDDDSMIMDTWIFIARADQVRSHGHTDDIYPDGHHPDPPDDPQDDQDDAACDVVNQVVLQCCCCPVVVFDWRDWDGDVNLSAIETEGQDDPCPSLVVCCVVPNHSNYDYDHRIDGDD

Organism: NCBI:txid2838697

Radius of gyration: 27.53 Å; chains: 1; bounding box: 69×69×72 Å

pLDDT: mean 80.44, std 18.53, range [38.72, 98.38]

Secondary structure (DSSP, 8-state):
----------------------------------PPPP------EEESS-EEEEE-SSSS-EE--S--BSSSS-B---EEEET--TTTS---EEETTEEEEEEEEEEEEETTTTEEEEEEEES-S------PPPP-S---S---HHHHHHHHHIIIIIS-PPEEEEEEEGGGTEEEEEES--SSHHHHHHHHHH-TTTEEEEESEEE--